Protein AF-0000000083615429 (afdb_homodimer)

Foldseek 3Di:
DPLPVQPDPDDQLVVCVVLPHHSVPDDPQWSHKDADPVQQKIKTAHPAWDWDADPVRKIKIFHRIWIFGGHRPDTPPIDGMDIDDDDDDDDDDDDDD/DPLPVQPDPDDQLVVCVVLPHHSVPDDPQWSGWDADPVQQKIKTAHPAWDWDADPVRKIKIFHRIWIFGGHRPDTPPIDGMDIDDDDDDDDDDDDDD

pLDDT: mean 89.35, std 13.57, range [31.62, 98.31]

InterPro domains:
  IPR007493 Protein of unknown function DUF538 [PF04398] (13-96)
  IPR007493 Protein of unknown function DUF538 [PTHR31676] (9-96)
  IPR036758 At5g01610-like superfamily [G3DSA:2.30.240.10] (1-97)
  IPR036758 At5g01610-like superfamily [SSF141562] (4-96)

Sequence (194 aa):
MDVTSCKPQKSLPDLLREYNLPPGLFPQNIICYEFDEIKGKLIVYLPSACEVSFKDSSVLRYATRVKGVLTRGKLSAIDGMKTKVLVWVKVTSVTVEMDVTSCKPQKSLPDLLREYNLPPGLFPQNIICYEFDEIKGKLIVYLPSACEVSFKDSSVLRYATRVKGVLTRGKLSAIDGMKTKVLVWVKVTSVTVE

Organism: NCBI:txid97028

Structure (mmCIF, N/CA/C/O backbone):
data_AF-0000000083615429-model_v1
#
loop_
_entity.id
_entity.type
_entity.pdbx_description
1 polymer 'DUF538 family protein'
#
loop_
_atom_site.group_PDB
_atom_site.id
_atom_site.type_symbol
_atom_site.label_atom_id
_atom_site.label_alt_id
_atom_site.label_comp_id
_atom_site.label_asym_id
_atom_site.label_entity_id
_atom_site.label_seq_id
_atom_site.pdbx_PDB_ins_code
_atom_site.Cartn_x
_atom_site.Cartn_y
_atom_site.Cartn_z
_atom_site.occupancy
_atom_site.B_iso_or_equiv
_atom_site.auth_seq_id
_atom_site.auth_comp_id
_atom_site.auth_asym_id
_atom_site.auth_atom_id
_atom_site.pdbx_PDB_model_num
ATOM 1 N N . MET A 1 1 ? -1.582 -39.031 6.359 1 31.62 1 MET A N 1
ATOM 2 C CA . MET A 1 1 ? -2.189 -38.594 5.105 1 31.62 1 MET A CA 1
ATOM 3 C C . MET A 1 1 ? -1.216 -38.75 3.943 1 31.62 1 MET A C 1
ATOM 5 O O . MET A 1 1 ? -0.074 -38.281 4.016 1 31.62 1 MET A O 1
ATOM 9 N N . ASP A 1 2 ? -1.291 -39.844 3.125 1 38.38 2 ASP A N 1
ATOM 10 C CA . ASP A 1 2 ? -0.296 -40.375 2.199 1 38.38 2 ASP A CA 1
ATOM 11 C C . ASP A 1 2 ? 0.123 -39.344 1.176 1 38.38 2 ASP A C 1
ATOM 13 O O . ASP A 1 2 ? -0.726 -38.688 0.542 1 38.38 2 ASP A O 1
ATOM 17 N N . VAL A 1 3 ? 1.104 -38.406 1.393 1 43.62 3 VAL A N 1
ATOM 18 C CA . VAL A 1 3 ? 1.828 -37.562 0.457 1 43.62 3 VAL A CA 1
ATOM 19 C C . VAL A 1 3 ? 1.928 -38.25 -0.902 1 43.62 3 VAL A C 1
ATOM 21 O O . VAL A 1 3 ? 2.512 -37.688 -1.841 1 43.62 3 VAL A O 1
ATOM 24 N N . THR A 1 4 ? 1.764 -39.469 -0.932 1 46.53 4 THR A N 1
ATOM 25 C CA . THR A 1 4 ? 1.956 -40.312 -2.098 1 46.53 4 THR A CA 1
ATOM 26 C C . THR A 1 4 ? 0.903 -40.031 -3.162 1 46.53 4 THR A C 1
ATOM 28 O O . THR A 1 4 ? 1.03 -40.469 -4.309 1 46.53 4 THR A O 1
ATOM 31 N N . SER A 1 5 ? -0.243 -39.688 -2.73 1 50.38 5 SER A N 1
ATOM 32 C CA . SER A 1 5 ? -1.309 -39.531 -3.715 1 50.38 5 SER A CA 1
ATOM 33 C C . SER A 1 5 ? -1.029 -38.375 -4.664 1 50.38 5 SER A C 1
ATOM 35 O O . SER A 1 5 ? -1.795 -38.125 -5.598 1 50.38 5 SER A O 1
ATOM 37 N N . CYS A 1 6 ? -0.072 -37.531 -4.375 1 55.5 6 CYS A N 1
ATOM 38 C CA . CYS A 1 6 ? 0.211 -36.344 -5.16 1 55.5 6 CYS A CA 1
ATOM 39 C C . CYS A 1 6 ? 1.172 -36.656 -6.301 1 55.5 6 CYS A C 1
ATOM 41 O O . CYS A 1 6 ? 2.057 -35.875 -6.609 1 55.5 6 CYS A O 1
ATOM 43 N N . LYS A 1 7 ? 1.427 -37.875 -6.738 1 57.94 7 LYS A N 1
ATOM 44 C CA . LYS A 1 7 ? 2.4 -38.156 -7.793 1 57.94 7 LYS A CA 1
ATOM 45 C C . LYS A 1 7 ? 2.027 -37.438 -9.086 1 57.94 7 LYS A C 1
ATOM 47 O O . LYS A 1 7 ? 1.273 -37.969 -9.898 1 57.94 7 LYS A O 1
ATOM 52 N N . PRO A 1 8 ? 2.309 -36.188 -9.094 1 63.06 8 PRO A N 1
ATOM 53 C CA . PRO A 1 8 ? 2.018 -35.625 -10.422 1 63.06 8 PRO A CA 1
ATOM 54 C C . PRO A 1 8 ? 2.963 -36.156 -11.5 1 63.06 8 PRO A C 1
ATOM 56 O O . PRO A 1 8 ? 4.082 -36.562 -11.195 1 63.06 8 PRO A O 1
ATOM 59 N N . GLN A 1 9 ? 2.492 -36.594 -12.656 1 67.12 9 GLN A N 1
ATOM 60 C CA . GLN A 1 9 ? 3.289 -37.062 -13.781 1 67.12 9 GLN A CA 1
ATOM 61 C C . GLN A 1 9 ? 4.277 -36 -14.242 1 67.12 9 GLN A C 1
ATOM 63 O O . GLN A 1 9 ? 5.367 -36.312 -14.727 1 67.12 9 GLN A O 1
ATOM 68 N N . LYS A 1 10 ? 3.988 -34.625 -14.117 1 86.25 10 LYS A N 1
ATOM 69 C CA . LYS A 1 10 ? 4.777 -33.5 -14.625 1 86.25 10 LYS A CA 1
ATOM 70 C C . LYS A 1 10 ? 5.102 -32.5 -13.516 1 86.25 10 LYS A C 1
ATOM 72 O O . LYS A 1 10 ? 4.316 -32.344 -12.578 1 86.25 10 LYS A O 1
ATOM 77 N N . SER A 1 11 ? 6.348 -32.062 -13.633 1 91.75 11 SER A N 1
ATOM 78 C CA . SER A 1 11 ? 6.691 -31.016 -12.664 1 91.75 11 SER A CA 1
ATOM 79 C C . SER A 1 11 ? 5.797 -29.797 -12.82 1 91.75 11 SER A C 1
ATOM 81 O O . SER A 1 11 ? 5.27 -29.547 -13.906 1 91.75 11 SER A O 1
ATOM 83 N N . LEU A 1 12 ? 5.574 -29.062 -11.805 1 93.19 12 LEU A N 1
ATOM 84 C CA . LEU A 1 12 ? 4.707 -27.891 -11.859 1 93.19 12 LEU A CA 1
ATOM 85 C C . LEU A 1 12 ? 5.23 -26.875 -12.859 1 93.19 12 LEU A C 1
ATOM 87 O O . LEU A 1 12 ? 4.469 -26.328 -13.664 1 93.19 12 LEU A O 1
ATOM 91 N N . PRO A 1 13 ? 6.52 -26.594 -12.891 1 92.94 13 PRO A N 1
ATOM 92 C CA . PRO A 1 13 ? 7.027 -25.672 -13.906 1 92.94 13 PRO A CA 1
ATOM 93 C C . PRO A 1 13 ? 6.715 -26.109 -15.328 1 92.94 13 PRO A C 1
ATOM 95 O O . PRO A 1 13 ? 6.383 -25.281 -16.188 1 92.94 13 PRO A O 1
ATOM 98 N N . ASP A 1 14 ? 6.824 -27.344 -15.609 1 93.06 14 ASP A N 1
ATOM 99 C CA . ASP A 1 14 ? 6.523 -27.875 -16.938 1 93.06 14 ASP A CA 1
ATOM 100 C C . ASP A 1 14 ? 5.051 -27.688 -17.281 1 93.06 14 ASP A C 1
ATOM 102 O O . ASP A 1 14 ? 4.711 -27.328 -18.406 1 93.06 14 ASP A O 1
ATOM 106 N N . LEU A 1 15 ? 4.25 -28.031 -16.297 1 93.62 15 LEU A N 1
ATOM 107 C CA . LEU A 1 15 ? 2.816 -27.844 -16.5 1 93.62 15 LEU A CA 1
ATOM 108 C C . LEU A 1 15 ? 2.496 -26.391 -16.812 1 93.62 15 LEU A C 1
ATOM 110 O O . LEU A 1 15 ? 1.753 -26.109 -17.75 1 93.62 15 LEU A O 1
ATOM 114 N N . LEU A 1 16 ? 2.992 -25.5 -16.062 1 94.19 16 LEU A N 1
ATOM 115 C CA . LEU A 1 16 ? 2.748 -24.078 -16.266 1 94.19 16 LEU A CA 1
ATOM 116 C C . LEU A 1 16 ? 3.207 -23.641 -17.656 1 94.19 16 LEU A C 1
ATOM 118 O O . LEU A 1 16 ? 2.506 -22.891 -18.344 1 94.19 16 LEU A O 1
ATOM 122 N N . ARG A 1 17 ? 4.348 -24.156 -18.109 1 94.12 17 ARG A N 1
ATOM 123 C CA . ARG A 1 17 ? 4.879 -23.828 -19.422 1 94.12 17 ARG A CA 1
ATOM 124 C C . ARG A 1 17 ? 3.934 -24.297 -20.531 1 94.12 17 ARG A C 1
ATOM 126 O O . ARG A 1 17 ? 3.75 -23.609 -21.531 1 94.12 17 ARG A O 1
ATOM 133 N N . GLU A 1 18 ? 3.486 -25.406 -20.312 1 93.62 18 GLU A N 1
ATOM 134 C CA . GLU A 1 18 ? 2.547 -25.953 -21.281 1 93.62 18 GLU A CA 1
ATOM 135 C C . GLU A 1 18 ? 1.326 -25.047 -21.438 1 93.62 18 GLU A C 1
ATOM 137 O O . GLU A 1 18 ? 0.723 -25 -22.516 1 93.62 18 GLU A O 1
ATOM 142 N N . TYR A 1 19 ? 1.028 -24.422 -20.469 1 94.31 19 TYR A N 1
ATOM 143 C CA . TYR A 1 19 ? -0.145 -23.562 -20.5 1 94.31 19 TYR A CA 1
ATOM 144 C C . TYR A 1 19 ? 0.257 -22.109 -20.688 1 94.31 19 TYR A C 1
ATOM 146 O O . TYR A 1 19 ? -0.542 -21.203 -20.438 1 94.31 19 TYR A O 1
ATOM 154 N N . ASN A 1 20 ? 1.469 -21.891 -20.969 1 95 20 ASN A N 1
ATOM 155 C CA . ASN A 1 20 ? 1.99 -20.578 -21.328 1 95 20 ASN A CA 1
ATOM 156 C C . ASN A 1 20 ? 2.031 -19.641 -20.125 1 95 20 ASN A C 1
ATOM 158 O O . ASN A 1 20 ? 1.745 -18.453 -20.25 1 95 20 ASN A O 1
ATOM 162 N N . LEU A 1 21 ? 2.287 -20.188 -19.016 1 94.19 21 LEU A N 1
ATOM 163 C CA . LEU A 1 21 ? 2.498 -19.406 -17.797 1 94.19 21 LEU A CA 1
ATOM 164 C C . LEU A 1 21 ? 3.953 -19.484 -17.344 1 94.19 21 LEU A C 1
ATOM 166 O O . LEU A 1 21 ? 4.645 -20.453 -17.625 1 94.19 21 LEU A O 1
ATOM 170 N N . PRO A 1 22 ? 4.359 -18.406 -16.734 1 90.31 22 PRO A N 1
ATOM 171 C CA . PRO A 1 22 ? 5.742 -18.422 -16.25 1 90.31 22 PRO A CA 1
ATOM 172 C C . PRO A 1 22 ? 5.98 -19.5 -15.18 1 90.31 22 PRO A C 1
ATOM 174 O O . PRO A 1 22 ? 5.172 -19.656 -14.266 1 90.31 22 PRO A O 1
ATOM 177 N N . PRO A 1 23 ? 7.055 -20.219 -15.344 1 87.31 23 PRO A N 1
ATOM 178 C CA . PRO A 1 23 ? 7.387 -21.25 -14.344 1 87.31 23 PRO A CA 1
ATOM 179 C C . PRO A 1 23 ? 7.59 -20.672 -12.945 1 87.31 23 PRO A C 1
ATOM 181 O O . PRO A 1 23 ? 7.504 -21.391 -11.953 1 87.31 23 PRO A O 1
ATOM 184 N N . GLY A 1 24 ? 7.738 -19.297 -12.805 1 87 24 GLY A N 1
ATOM 185 C CA . GLY A 1 24 ? 7.996 -18.641 -11.531 1 87 24 GLY A CA 1
ATOM 186 C C . GLY A 1 24 ? 6.734 -18.219 -10.812 1 87 24 GLY A C 1
ATOM 187 O O . GLY A 1 24 ? 6.797 -17.578 -9.758 1 87 24 GLY A O 1
ATOM 188 N N . LEU A 1 25 ? 5.648 -18.578 -11.352 1 90.5 25 LEU A N 1
ATOM 189 C CA . LEU A 1 25 ? 4.383 -18.203 -10.719 1 90.5 25 LEU A CA 1
ATOM 190 C C . LEU A 1 25 ? 4.277 -18.812 -9.328 1 90.5 25 LEU A C 1
ATOM 192 O O . LEU A 1 25 ? 3.73 -18.188 -8.414 1 90.5 25 LEU A O 1
ATOM 196 N N . PHE A 1 26 ? 4.805 -20.031 -9.148 1 93.38 26 PHE A N 1
ATOM 197 C CA . PHE A 1 26 ? 4.836 -20.672 -7.836 1 93.38 26 PHE A CA 1
ATOM 198 C C . PHE A 1 26 ? 6.273 -20.891 -7.375 1 93.38 26 PHE A C 1
ATOM 200 O O . PHE A 1 26 ? 7.176 -21.047 -8.195 1 93.38 26 PHE A O 1
ATOM 207 N N . PRO A 1 27 ? 6.363 -20.859 -6.137 1 91.31 27 PRO A N 1
ATOM 208 C CA . PRO A 1 27 ? 7.691 -21.203 -5.625 1 91.31 27 PRO A CA 1
ATOM 209 C C . PRO A 1 27 ? 8.125 -22.625 -6.004 1 91.31 27 PRO A C 1
ATOM 211 O O . PRO A 1 27 ? 7.277 -23.469 -6.309 1 91.31 27 PRO A O 1
ATOM 214 N N . GLN A 1 28 ? 9.453 -22.812 -6.008 1 83.62 28 GLN A N 1
ATOM 215 C CA . GLN A 1 28 ? 9.992 -24.109 -6.414 1 83.62 28 GLN A CA 1
ATOM 216 C C . GLN A 1 28 ? 9.906 -25.109 -5.277 1 83.62 28 GLN A C 1
ATOM 218 O O . GLN A 1 28 ? 9.977 -26.328 -5.512 1 83.62 28 GLN A O 1
ATOM 223 N N . ASN A 1 29 ? 9.695 -24.656 -4.059 1 87.06 29 ASN A N 1
ATOM 224 C CA . ASN A 1 29 ? 9.664 -25.531 -2.895 1 87.06 29 ASN A CA 1
ATOM 225 C C . ASN A 1 29 ? 8.242 -25.953 -2.547 1 87.06 29 ASN A C 1
ATOM 227 O O . ASN A 1 29 ? 7.801 -25.781 -1.408 1 87.06 29 ASN A O 1
ATOM 231 N N . ILE A 1 30 ? 7.578 -26.5 -3.463 1 90.31 30 ILE A N 1
ATOM 232 C CA . ILE A 1 30 ? 6.227 -26.969 -3.191 1 90.31 30 ILE A CA 1
ATOM 233 C C . ILE A 1 30 ? 6.273 -28.438 -2.758 1 90.31 30 ILE A C 1
ATOM 235 O O . ILE A 1 30 ? 7.27 -29.125 -2.986 1 90.31 30 ILE A O 1
ATOM 239 N N . ILE A 1 31 ? 5.266 -28.859 -2.047 1 90.19 31 ILE A N 1
ATOM 240 C CA . ILE A 1 31 ? 5.164 -30.266 -1.677 1 90.19 31 ILE A CA 1
ATOM 241 C C . ILE A 1 31 ? 4.68 -31.078 -2.875 1 90.19 31 ILE A C 1
ATOM 243 O O . ILE A 1 31 ? 5.355 -32 -3.311 1 90.19 31 ILE A O 1
ATOM 247 N N . CYS A 1 32 ? 3.545 -30.734 -3.393 1 91.81 32 CYS A N 1
ATOM 248 C CA . CYS A 1 32 ? 2.957 -31.359 -4.566 1 91.81 32 CYS A CA 1
ATOM 249 C C . CYS A 1 32 ? 1.821 -30.531 -5.133 1 91.81 32 CYS A C 1
ATOM 251 O O . CYS A 1 32 ? 1.546 -29.438 -4.637 1 91.81 32 CYS A O 1
ATOM 253 N N . TYR A 1 33 ? 1.282 -30.969 -6.215 1 95.06 33 TYR A N 1
ATOM 254 C CA . TYR A 1 33 ? 0.11 -30.312 -6.797 1 95.06 33 TYR A CA 1
ATOM 255 C C . TYR A 1 33 ? -0.853 -31.359 -7.367 1 95.06 33 TYR A C 1
ATOM 257 O O . TYR A 1 33 ? -0.46 -32.5 -7.645 1 95.06 33 TYR A O 1
ATOM 265 N N . GLU A 1 34 ? -2.109 -30.875 -7.48 1 93.31 34 GLU A N 1
ATOM 266 C CA . GLU A 1 34 ? -3.166 -31.625 -8.148 1 93.31 34 GLU A CA 1
ATOM 267 C C . GLU A 1 34 ? -3.723 -30.859 -9.344 1 93.31 34 GLU A C 1
ATOM 269 O O . GLU A 1 34 ? -3.896 -29.641 -9.273 1 93.31 34 GLU A O 1
ATOM 274 N N . PHE A 1 35 ? -3.881 -31.672 -10.469 1 94.62 35 PHE A N 1
ATOM 275 C CA . PHE A 1 35 ? -4.406 -31.016 -11.656 1 94.62 35 PHE A CA 1
ATOM 276 C C . PHE A 1 35 ? -5.445 -31.891 -12.352 1 94.62 35 PHE A C 1
ATOM 278 O O . PHE A 1 35 ? -5.148 -33.031 -12.742 1 94.62 35 PHE A O 1
ATOM 285 N N . ASP A 1 36 ? -6.598 -31.281 -12.359 1 93.75 36 ASP A N 1
ATOM 286 C CA . ASP A 1 36 ? -7.664 -31.906 -13.141 1 93.75 36 ASP A CA 1
ATOM 287 C C . ASP A 1 36 ? -7.723 -31.312 -14.547 1 93.75 36 ASP A C 1
ATOM 289 O O . ASP A 1 36 ? -8.18 -30.188 -14.734 1 93.75 36 ASP A O 1
ATOM 293 N N . GLU A 1 37 ? -7.359 -32.094 -15.469 1 87.81 37 GLU A N 1
ATOM 294 C CA . GLU A 1 37 ? -7.266 -31.578 -16.844 1 87.81 37 GLU A CA 1
ATOM 295 C C . GLU A 1 37 ? -8.648 -31.312 -17.422 1 87.81 37 GLU A C 1
ATOM 297 O O . GLU A 1 37 ? -8.805 -30.469 -18.312 1 87.81 37 GLU A O 1
ATOM 302 N N . ILE A 1 38 ? -9.578 -32.094 -17 1 89.44 38 ILE A N 1
ATOM 303 C CA . ILE A 1 38 ? -10.93 -31.938 -17.531 1 89.44 38 ILE A CA 1
ATOM 304 C C . ILE A 1 38 ? -11.531 -30.609 -17.078 1 89.44 38 ILE A C 1
ATOM 306 O O . ILE A 1 38 ? -12.023 -29.844 -17.891 1 89.44 38 ILE A O 1
ATOM 310 N N . LYS A 1 39 ? -11.359 -30.266 -15.805 1 92.5 39 LYS A N 1
ATOM 311 C CA . LYS A 1 39 ? -11.969 -29.062 -15.234 1 92.5 39 LYS A CA 1
ATOM 312 C C . LYS A 1 39 ? -10.977 -27.906 -15.227 1 92.5 39 LYS A C 1
ATOM 314 O O . LYS A 1 39 ? -11.375 -26.75 -15.062 1 92.5 39 LYS A O 1
ATOM 319 N N . GLY A 1 40 ? -9.75 -28.203 -15.406 1 94.88 40 GLY A N 1
ATOM 320 C CA . GLY A 1 40 ? -8.703 -27.203 -15.32 1 94.88 40 GLY A CA 1
ATOM 321 C C . GLY A 1 40 ? -8.336 -26.859 -13.891 1 94.88 40 GLY A C 1
ATOM 322 O O . GLY A 1 40 ? -7.594 -25.891 -13.648 1 94.88 40 GLY A O 1
ATOM 323 N N . LYS A 1 41 ? -8.867 -27.609 -12.93 1 96.88 41 LYS A N 1
ATOM 324 C CA . LYS A 1 41 ? -8.664 -27.328 -11.508 1 96.88 41 LYS A CA 1
ATOM 325 C C . LYS A 1 41 ? -7.238 -27.672 -11.078 1 96.88 41 LYS A C 1
ATOM 327 O O . LYS A 1 41 ? -6.789 -28.812 -11.242 1 96.88 41 LYS A O 1
ATOM 332 N N . LEU A 1 42 ? -6.559 -26.688 -10.594 1 96.38 42 LEU A N 1
ATOM 333 C CA . LEU A 1 42 ? -5.199 -26.844 -10.094 1 96.38 42 LEU A CA 1
ATOM 334 C C . LEU A 1 42 ? -5.129 -26.547 -8.602 1 96.38 42 LEU A C 1
ATOM 336 O O . LEU A 1 42 ? -5.672 -25.547 -8.141 1 96.38 42 LEU A O 1
ATOM 340 N N . ILE A 1 43 ? -4.555 -27.406 -7.859 1 96.88 43 ILE A N 1
ATOM 341 C CA . ILE A 1 43 ? -4.293 -27.188 -6.441 1 96.88 43 ILE A CA 1
ATOM 342 C C . ILE A 1 43 ? -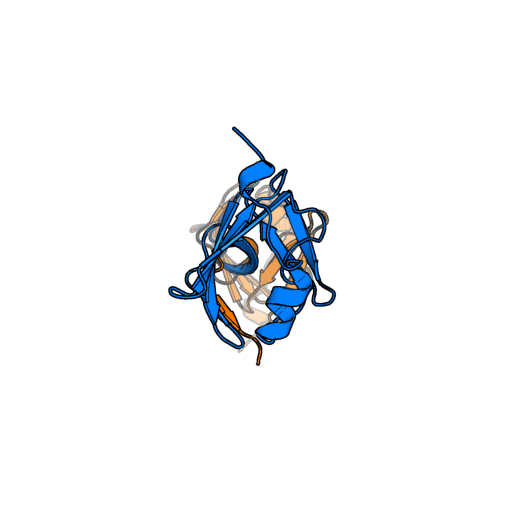2.807 -27.375 -6.156 1 96.88 43 ILE A C 1
ATOM 344 O O . ILE A 1 43 ? -2.229 -28.422 -6.5 1 96.88 43 ILE A O 1
ATOM 348 N N . VAL A 1 44 ? -2.156 -26.375 -5.582 1 96.19 44 VAL A N 1
ATOM 349 C CA . VAL A 1 44 ? -0.736 -26.453 -5.25 1 96.19 44 VAL A CA 1
ATOM 350 C C . VAL A 1 44 ? -0.558 -26.438 -3.734 1 96.19 44 VAL A C 1
ATOM 352 O O . VAL A 1 44 ? -1.159 -25.609 -3.039 1 96.19 44 VAL A O 1
ATOM 355 N N . TYR A 1 45 ? 0.196 -27.406 -3.217 1 95.75 45 TYR A N 1
ATOM 356 C CA . TYR A 1 45 ? 0.449 -27.516 -1.785 1 95.75 45 TYR A CA 1
ATOM 357 C C . TYR A 1 45 ? 1.854 -27.031 -1.441 1 95.75 45 TYR A C 1
ATOM 359 O O . TYR A 1 45 ? 2.838 -27.5 -2.008 1 95.75 45 TYR A O 1
ATOM 367 N N . LEU A 1 46 ? 1.934 -26.062 -0.501 1 95.25 46 LEU A N 1
ATOM 368 C CA . LEU A 1 46 ? 3.195 -25.516 -0.01 1 95.25 46 LEU A CA 1
ATOM 369 C C . LEU A 1 46 ? 3.416 -25.891 1.451 1 95.25 46 LEU A C 1
ATOM 371 O O . LEU A 1 46 ? 2.457 -26.047 2.209 1 95.25 46 LEU A O 1
ATOM 375 N N . PRO A 1 47 ? 4.625 -26.125 1.723 1 94.62 47 PRO A N 1
ATOM 376 C CA . PRO A 1 47 ? 4.898 -26.547 3.1 1 94.62 47 PRO A CA 1
ATOM 377 C C . PRO A 1 47 ? 4.516 -25.484 4.125 1 94.62 47 PRO A C 1
ATOM 379 O O . PRO A 1 47 ? 4.105 -25.812 5.242 1 94.62 47 PRO A O 1
ATOM 382 N N . SER A 1 48 ? 4.684 -24.172 3.82 1 95 48 SER A N 1
ATOM 383 C CA . SER A 1 48 ? 4.305 -23.031 4.652 1 95 48 SER A CA 1
ATOM 384 C C . SER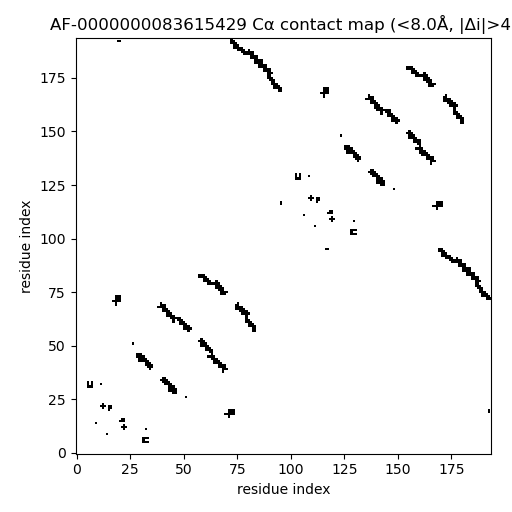 A 1 48 ? 3.938 -21.828 3.797 1 95 48 SER A C 1
ATOM 386 O O . SER A 1 48 ? 4.27 -21.781 2.611 1 95 48 SER A O 1
ATOM 388 N N . ALA A 1 49 ? 3.125 -21.031 4.441 1 95.06 49 ALA A N 1
ATOM 389 C CA . ALA A 1 49 ? 2.895 -19.766 3.74 1 95.06 49 ALA A CA 1
ATOM 390 C C . ALA A 1 49 ? 4.211 -19.047 3.447 1 95.06 49 ALA A C 1
ATOM 392 O O . ALA A 1 49 ? 5.121 -19.047 4.281 1 95.06 49 ALA A O 1
ATOM 393 N N . CYS A 1 50 ? 4.273 -18.5 2.158 1 93.62 50 CYS A N 1
ATOM 394 C CA . CYS A 1 50 ? 5.523 -17.828 1.816 1 93.62 50 CYS A CA 1
ATOM 395 C C . CYS A 1 50 ? 5.273 -16.625 0.915 1 93.62 50 CYS A C 1
ATOM 397 O O . CYS A 1 50 ? 4.203 -16.516 0.314 1 93.62 50 CYS A O 1
ATOM 399 N N . GLU A 1 51 ? 6.281 -15.828 0.92 1 93.62 51 GLU A N 1
ATOM 400 C CA . GLU A 1 51 ? 6.25 -14.617 0.102 1 93.62 51 GLU A CA 1
ATOM 401 C C . GLU A 1 51 ? 7.324 -14.656 -0.979 1 93.62 51 GLU A C 1
ATOM 403 O O . GLU A 1 51 ? 8.445 -15.102 -0.729 1 93.62 51 GLU A O 1
ATOM 408 N N . VAL A 1 52 ? 6.914 -14.242 -2.205 1 91.69 52 VAL A N 1
ATOM 409 C CA . VAL A 1 52 ? 7.871 -14.156 -3.303 1 91.69 52 VAL A CA 1
ATOM 410 C C . VAL A 1 52 ? 7.898 -12.727 -3.848 1 91.69 52 VAL A C 1
ATOM 412 O O . VAL A 1 52 ? 6.848 -12.133 -4.094 1 91.69 52 VAL A O 1
ATOM 415 N N . SER A 1 53 ? 9.117 -12.219 -4.02 1 91.94 53 SER A N 1
ATOM 416 C CA . SER A 1 53 ? 9.32 -10.898 -4.605 1 91.94 53 SER A CA 1
ATOM 417 C C . SER A 1 53 ? 9.828 -10.992 -6.039 1 91.94 53 SER A C 1
ATOM 419 O O . SER A 1 53 ? 10.672 -11.836 -6.352 1 91.94 53 SER A O 1
ATOM 421 N N . PHE A 1 54 ? 9.375 -10.164 -6.816 1 87.31 54 PHE A N 1
ATOM 422 C CA . PHE A 1 54 ? 9.734 -10.156 -8.234 1 87.31 54 PHE A CA 1
ATOM 423 C C . PHE A 1 54 ? 10.602 -8.945 -8.562 1 87.31 54 PHE A C 1
ATOM 425 O O . PHE A 1 54 ? 10.688 -8 -7.777 1 87.31 54 PHE A O 1
ATOM 432 N N . LYS A 1 55 ? 11.188 -8.969 -9.672 1 86.69 55 LYS A N 1
ATOM 433 C CA . LYS A 1 55 ? 12.109 -7.914 -10.086 1 86.69 55 LYS A CA 1
ATOM 434 C C . LYS A 1 55 ? 11.375 -6.582 -10.25 1 86.69 55 LYS A C 1
ATOM 436 O O . LYS A 1 55 ? 11.977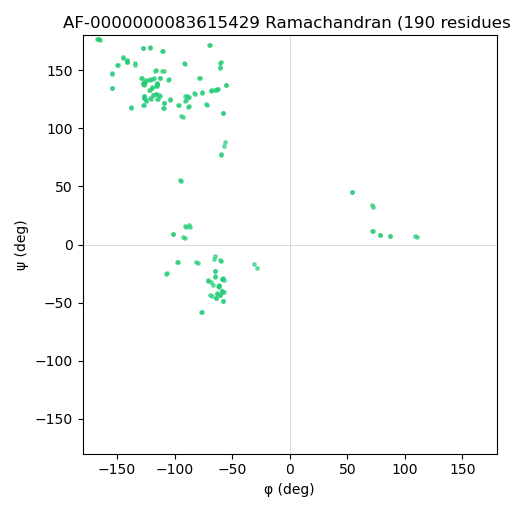 -5.516 -10.094 1 86.69 55 LYS A O 1
ATOM 441 N N . ASP A 1 56 ? 10.047 -6.684 -10.461 1 84.06 56 ASP A N 1
ATOM 442 C CA . ASP A 1 56 ? 9.25 -5.48 -10.672 1 84.06 56 ASP A CA 1
ATOM 443 C C . ASP A 1 56 ? 8.703 -4.941 -9.352 1 84.06 56 ASP A C 1
ATOM 445 O O . ASP A 1 56 ? 7.797 -4.105 -9.344 1 84.06 56 ASP A O 1
ATOM 449 N N . SER A 1 57 ? 9.211 -5.348 -8.203 1 82.81 57 SER A N 1
ATOM 450 C CA . SER A 1 57 ? 8.844 -4.934 -6.852 1 82.81 57 SER A CA 1
ATOM 451 C C . SER A 1 57 ? 7.48 -5.48 -6.453 1 82.81 57 SER A C 1
ATOM 453 O O . SER A 1 57 ? 6.887 -5.027 -5.473 1 82.81 57 SER A O 1
ATOM 455 N N . SER A 1 58 ? 7.035 -6.395 -7.297 1 86.81 58 SER A N 1
ATOM 456 C CA . SER A 1 58 ? 5.801 -7.082 -6.922 1 86.81 58 SER A CA 1
ATOM 457 C C . SER A 1 58 ? 6.066 -8.156 -5.875 1 86.81 58 SER A C 1
ATOM 459 O O . SER A 1 58 ? 7.141 -8.766 -5.859 1 86.81 58 SER A O 1
ATOM 461 N N . VAL A 1 59 ? 5.074 -8.234 -4.98 1 92.19 59 VAL A N 1
ATOM 462 C CA . VAL A 1 59 ? 5.195 -9.258 -3.947 1 92.19 59 VAL A CA 1
ATOM 463 C C . VAL A 1 59 ? 3.939 -10.117 -3.926 1 92.19 59 VAL A C 1
ATOM 465 O O . VAL A 1 59 ? 2.82 -9.602 -3.939 1 92.19 59 VAL A O 1
ATOM 468 N N . LEU A 1 60 ? 4.223 -11.438 -4.012 1 93.88 60 LEU A N 1
ATOM 469 C CA . LEU A 1 60 ? 3.117 -12.383 -3.906 1 93.88 60 LEU A CA 1
ATOM 470 C C . LEU A 1 60 ? 3.252 -13.242 -2.656 1 93.88 60 LEU A C 1
ATOM 472 O O . LEU A 1 60 ? 4.355 -13.664 -2.307 1 93.88 60 LEU A O 1
ATOM 476 N N . ARG A 1 61 ? 2.119 -13.445 -1.998 1 95.81 61 ARG A N 1
ATOM 477 C CA . ARG A 1 61 ? 2.059 -14.344 -0.854 1 95.81 61 ARG A CA 1
ATOM 478 C C . ARG A 1 61 ? 1.17 -15.547 -1.15 1 95.81 61 ARG A C 1
ATOM 480 O O . ARG A 1 61 ? 0.074 -15.398 -1.693 1 95.81 61 ARG A O 1
ATOM 487 N N . TYR A 1 62 ? 1.69 -16.656 -0.692 1 96.94 62 TYR A N 1
ATOM 488 C CA . TYR A 1 62 ? 1.016 -17.922 -0.96 1 96.94 62 TYR A CA 1
ATOM 489 C C . TYR A 1 62 ? 0.596 -18.594 0.338 1 96.94 62 TYR A C 1
ATOM 491 O O . TYR A 1 62 ? 1.392 -18.703 1.274 1 96.94 62 TYR A O 1
ATOM 499 N N . ALA A 1 63 ? -0.648 -18.938 0.364 1 97.44 63 ALA A N 1
ATOM 500 C CA . ALA A 1 63 ? -1.075 -19.844 1.433 1 97.44 63 ALA A CA 1
ATOM 501 C C . ALA A 1 63 ? -0.495 -21.234 1.238 1 97.44 63 ALA A C 1
ATOM 503 O O . ALA A 1 63 ? 0.195 -21.5 0.25 1 97.44 63 ALA A O 1
ATOM 504 N N . THR A 1 64 ? -0.691 -22.062 2.234 1 97.06 64 THR A N 1
ATOM 505 C CA . THR A 1 64 ? -0.191 -23.438 2.15 1 97.06 64 THR A CA 1
ATOM 506 C C . THR A 1 64 ? -0.903 -24.203 1.042 1 97.06 64 THR A C 1
ATOM 508 O O . THR A 1 64 ? -0.382 -25.203 0.538 1 97.06 64 THR A O 1
ATOM 511 N N . ARG A 1 65 ? -2.092 -23.766 0.797 1 95.94 65 ARG A N 1
ATOM 512 C CA . ARG A 1 65 ? -2.865 -24.375 -0.283 1 95.94 65 ARG A CA 1
ATOM 513 C C . ARG A 1 65 ? -3.389 -23.312 -1.244 1 95.94 65 ARG A C 1
ATOM 515 O O . ARG A 1 65 ? -4.129 -22.406 -0.84 1 95.94 65 ARG A O 1
ATOM 522 N N . VAL A 1 66 ? -2.99 -23.406 -2.52 1 97.62 66 VAL A N 1
ATOM 523 C CA . VAL A 1 66 ? -3.432 -22.484 -3.557 1 97.62 66 VAL A CA 1
ATOM 524 C C . VAL A 1 66 ? -4.273 -23.234 -4.59 1 97.62 66 VAL A C 1
ATOM 526 O O . VAL A 1 66 ? -3.834 -24.25 -5.145 1 97.62 66 VAL A O 1
ATOM 529 N N . LYS A 1 67 ? -5.516 -22.719 -4.82 1 97.88 67 LYS A N 1
ATOM 530 C CA . LYS A 1 67 ? -6.441 -23.328 -5.777 1 97.88 67 LYS A CA 1
ATOM 531 C C . LYS A 1 67 ? -6.77 -22.359 -6.91 1 97.88 67 LYS A C 1
ATOM 533 O O . LYS A 1 67 ? -6.879 -21.156 -6.688 1 97.88 67 LYS A O 1
ATOM 538 N N . GLY A 1 68 ? -6.902 -22.922 -8.117 1 98 68 GLY A N 1
ATOM 539 C CA . GLY A 1 68 ? -7.312 -22.109 -9.258 1 98 68 GLY A CA 1
ATOM 540 C C . GLY A 1 68 ? -7.703 -22.953 -10.461 1 98 68 GLY A C 1
ATOM 541 O O . GLY A 1 68 ? -7.703 -24.172 -10.398 1 98 68 GLY A O 1
ATOM 542 N N . VAL A 1 69 ? -8.141 -22.266 -11.477 1 98.06 69 VAL A N 1
ATOM 543 C CA . VAL A 1 69 ? -8.461 -22.891 -12.758 1 98.06 69 VAL A CA 1
ATOM 544 C C . VAL A 1 69 ? -7.422 -22.5 -13.805 1 98.06 69 VAL A C 1
ATOM 546 O O . VAL A 1 69 ? -7.27 -21.312 -14.117 1 98.06 69 VAL A O 1
ATOM 549 N N . LEU A 1 70 ? -6.824 -23.516 -14.32 1 96.5 70 LEU A N 1
ATOM 550 C CA . LEU A 1 70 ? -5.738 -23.312 -15.273 1 96.5 70 LEU A CA 1
ATOM 551 C C . LEU A 1 70 ? -6.246 -23.406 -16.703 1 96.5 70 LEU A C 1
ATOM 553 O O . LEU A 1 70 ? -6.879 -24.406 -17.078 1 96.5 70 LEU A O 1
ATOM 557 N N . THR A 1 71 ? -6.078 -22.344 -17.422 1 95.88 71 THR A N 1
ATOM 558 C CA . THR A 1 71 ? -6.312 -22.328 -18.859 1 95.88 71 THR A CA 1
ATOM 559 C C . THR A 1 71 ? -5.098 -21.766 -19.594 1 95.88 71 THR A C 1
ATOM 561 O O . THR A 1 71 ? -4.141 -21.312 -18.969 1 95.88 71 THR A O 1
ATOM 564 N N . ARG A 1 72 ? -5.105 -21.906 -20.844 1 94.25 72 ARG A N 1
ATOM 565 C CA . ARG A 1 72 ? -3.955 -21.422 -21.594 1 94.25 72 ARG A CA 1
ATOM 566 C C . ARG A 1 72 ? -3.734 -19.922 -21.359 1 94.25 72 ARG A C 1
ATOM 568 O O . ARG A 1 72 ? -4.621 -19.109 -21.609 1 94.25 72 ARG A O 1
ATOM 575 N N . GLY A 1 73 ? -2.707 -19.547 -20.75 1 95.12 73 GLY A N 1
ATOM 576 C CA . GLY A 1 73 ? -2.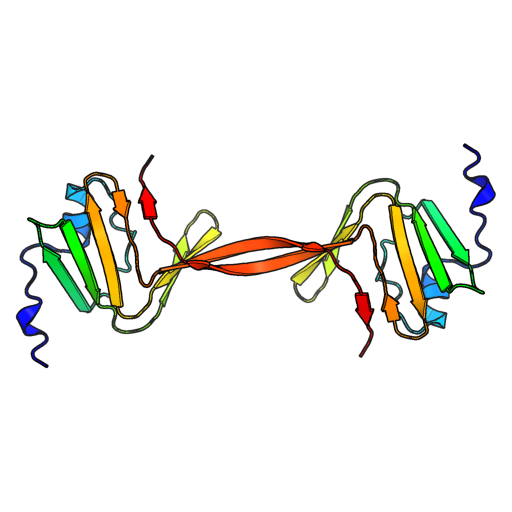307 -18.156 -20.531 1 95.12 73 GLY A CA 1
ATOM 577 C C . GLY A 1 73 ? -2.928 -17.547 -19.281 1 95.12 73 GLY A C 1
ATOM 578 O O . GLY A 1 73 ? -2.852 -16.344 -19.078 1 95.12 73 GLY A O 1
ATOM 579 N N . LYS A 1 74 ? -3.58 -18.469 -18.562 1 96.62 74 LYS A N 1
ATOM 580 C CA . LYS A 1 74 ? -4.34 -17.812 -17.5 1 96.62 74 LYS A CA 1
ATOM 5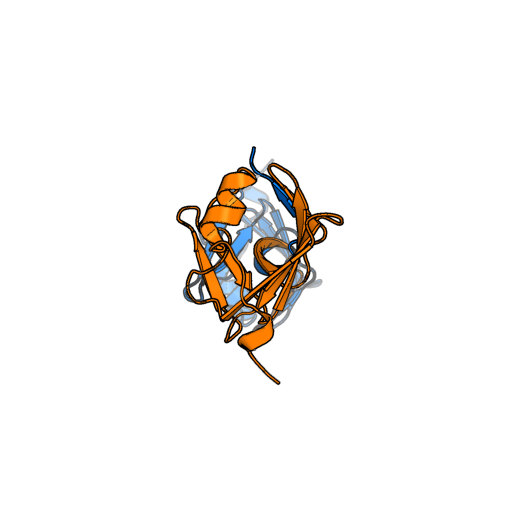81 C C . LYS A 1 74 ? -4.57 -18.766 -16.328 1 96.62 74 LYS A C 1
ATOM 583 O O . LYS A 1 74 ? -4.832 -19.953 -16.531 1 96.62 74 LYS A O 1
ATOM 588 N N . LEU A 1 75 ? -4.359 -18.266 -15.109 1 96.56 75 LEU A N 1
ATOM 589 C CA . LEU A 1 75 ? -4.844 -18.875 -13.883 1 96.56 75 LEU A CA 1
ATOM 590 C C . LEU A 1 75 ? -5.957 -18.047 -13.258 1 96.56 75 LEU A C 1
ATOM 592 O O . LEU A 1 75 ? -5.734 -16.891 -12.867 1 96.56 75 LEU A O 1
ATOM 596 N N . SER A 1 76 ? -7.141 -18.641 -13.164 1 97.56 76 SER A N 1
ATOM 597 C CA . SER A 1 76 ? -8.297 -17.875 -12.695 1 97.56 76 SER A CA 1
ATOM 598 C C . SER A 1 76 ? -8.914 -18.5 -11.453 1 97.56 76 SER A C 1
ATOM 600 O O . SER A 1 76 ? -8.469 -19.578 -11.016 1 97.56 76 SER A O 1
ATOM 602 N N . ALA A 1 77 ? -9.82 -17.734 -10.867 1 97.88 77 ALA A N 1
ATOM 603 C CA . ALA A 1 77 ? -10.516 -18.203 -9.68 1 97.88 77 ALA A CA 1
ATOM 604 C C . ALA A 1 77 ? -9.531 -18.641 -8.594 1 97.88 77 ALA A C 1
ATOM 606 O O . ALA A 1 77 ? -9.672 -19.703 -8.008 1 97.88 77 ALA A O 1
ATOM 607 N N . ILE A 1 78 ? -8.562 -17.844 -8.398 1 98.31 78 ILE A N 1
ATOM 608 C CA . ILE A 1 78 ? -7.465 -18.188 -7.504 1 98.31 78 ILE A CA 1
ATOM 609 C C . ILE A 1 78 ? -7.914 -18.031 -6.051 1 98.31 78 ILE A C 1
ATOM 611 O O . ILE A 1 78 ? -8.578 -17.047 -5.707 1 98.31 78 ILE A O 1
ATOM 615 N N . ASP A 1 79 ? -7.656 -19.031 -5.281 1 98.06 79 ASP A N 1
ATOM 616 C CA . ASP A 1 79 ? -7.773 -18.969 -3.826 1 98.06 79 ASP A CA 1
ATOM 617 C C . ASP A 1 79 ? -6.441 -19.297 -3.154 1 98.06 79 ASP A C 1
ATOM 619 O O . ASP A 1 79 ? -5.789 -20.281 -3.506 1 98.06 79 ASP A O 1
ATOM 623 N N . GLY A 1 80 ? -5.996 -18.328 -2.25 1 97.88 80 GLY A N 1
ATOM 624 C CA . GLY A 1 80 ? -4.781 -18.609 -1.508 1 97.88 80 GLY A CA 1
ATOM 625 C C . GLY A 1 80 ? -3.6 -17.766 -1.937 1 97.88 80 GLY A C 1
ATOM 626 O O . GLY A 1 80 ? -2.453 -18.078 -1.609 1 97.88 80 GLY A O 1
ATOM 627 N N . MET A 1 81 ? -3.828 -16.859 -2.74 1 96.94 81 MET A N 1
ATOM 628 C CA . MET A 1 81 ? -2.781 -15.922 -3.146 1 96.94 81 MET A CA 1
ATOM 629 C C . MET A 1 81 ? -3.176 -14.484 -2.811 1 96.94 81 MET A C 1
ATOM 631 O O . MET A 1 81 ? -4.344 -14.117 -2.936 1 96.94 81 MET A O 1
ATOM 635 N N . LYS A 1 82 ? -2.193 -13.773 -2.404 1 97 82 LYS A N 1
ATOM 636 C CA . LYS A 1 82 ? -2.398 -12.352 -2.156 1 97 82 LYS A CA 1
ATOM 637 C C . LYS A 1 82 ? -1.192 -11.531 -2.611 1 97 82 LYS A C 1
ATOM 639 O O . LYS A 1 82 ? -0.099 -12.078 -2.787 1 97 82 LYS A O 1
ATOM 644 N N . THR A 1 83 ? -1.384 -10.25 -2.881 1 96 83 THR A N 1
ATOM 645 C CA . THR A 1 83 ? -0.299 -9.367 -3.287 1 96 83 THR A CA 1
ATOM 646 C C . THR A 1 83 ? -0.358 -8.047 -2.52 1 96 83 THR A C 1
ATOM 648 O O . THR A 1 83 ? -1.413 -7.668 -2.008 1 96 83 THR A O 1
ATOM 651 N N . LYS A 1 84 ? 0.758 -7.465 -2.467 1 94 84 LYS A N 1
ATOM 652 C CA . LYS A 1 84 ? 0.857 -6.172 -1.798 1 94 84 LYS A CA 1
ATOM 653 C C . LYS A 1 84 ? 0.63 -5.027 -2.779 1 94 84 LYS A C 1
ATOM 655 O O . LYS A 1 84 ? 1.232 -4.996 -3.855 1 94 84 LYS A O 1
ATOM 660 N N . VAL A 1 85 ? -0.334 -4.113 -2.359 1 92.94 85 VAL A N 1
ATOM 661 C CA . VAL A 1 85 ? -0.56 -2.936 -3.191 1 92.94 85 VAL A CA 1
ATOM 662 C C . VAL A 1 85 ? -0.437 -1.672 -2.344 1 92.94 85 VAL A C 1
ATOM 664 O O . VAL A 1 85 ? -0.792 -1.672 -1.163 1 92.94 85 VAL A O 1
ATOM 667 N N . LEU A 1 86 ? 0.201 -0.72 -2.941 1 91.75 86 LEU A N 1
ATOM 668 C CA . LEU A 1 86 ? 0.291 0.592 -2.309 1 91.75 86 LEU A CA 1
ATOM 669 C C . LEU A 1 86 ? -0.911 1.456 -2.678 1 91.75 86 LEU A C 1
ATOM 671 O O . LEU A 1 86 ? -1.261 1.569 -3.855 1 91.75 86 LEU A O 1
ATOM 675 N N . VAL A 1 87 ? -1.592 2.006 -1.625 1 94.81 87 VAL A N 1
ATOM 676 C CA . VAL A 1 87 ? -2.725 2.885 -1.894 1 94.81 87 VAL A CA 1
ATOM 677 C C . VAL A 1 87 ? -2.57 4.184 -1.105 1 94.81 87 VAL A C 1
ATOM 679 O O . VAL A 1 87 ? -2.043 4.184 0.009 1 94.81 87 VAL A O 1
ATOM 682 N N . TRP A 1 88 ? -2.986 5.203 -1.754 1 95.25 88 TRP A N 1
ATOM 683 C CA . TRP A 1 88 ? -3.07 6.48 -1.05 1 95.25 88 TRP A CA 1
ATOM 684 C C . TRP A 1 88 ? -4.371 6.582 -0.262 1 95.25 88 TRP A C 1
ATOM 686 O O . TRP A 1 88 ? -5.453 6.328 -0.799 1 95.25 88 TRP A O 1
ATOM 696 N N . VAL A 1 89 ? -4.324 6.941 0.99 1 96.81 89 VAL A N 1
ATOM 697 C CA . VAL A 1 89 ? -5.5 7.113 1.835 1 96.81 89 VAL A CA 1
ATOM 698 C C . VAL A 1 89 ? -5.504 8.516 2.445 1 96.81 89 VAL A C 1
ATOM 700 O O . VAL A 1 89 ? -4.453 9.031 2.824 1 96.81 89 VAL A O 1
ATOM 703 N N . LYS A 1 90 ? -6.688 9.094 2.535 1 97.56 90 LYS A N 1
ATOM 704 C CA . LYS A 1 90 ? -6.84 10.43 3.117 1 97.56 90 LYS A CA 1
ATOM 705 C C . LYS A 1 90 ? -6.484 10.422 4.602 1 97.56 90 LYS A C 1
ATOM 707 O O . LYS A 1 90 ? -6.895 9.523 5.34 1 97.56 90 LYS A O 1
ATOM 712 N N . VAL A 1 91 ? -5.684 11.414 4.969 1 96.5 91 VAL A N 1
ATOM 713 C CA . VAL A 1 91 ? -5.406 11.617 6.387 1 96.5 91 VAL A CA 1
ATOM 714 C C . VAL A 1 91 ? -6.438 12.57 6.984 1 96.5 91 VAL A C 1
ATOM 716 O O . VAL A 1 91 ? -6.613 13.695 6.504 1 96.5 91 VAL A O 1
ATOM 719 N N . THR A 1 92 ? -7.121 12.094 8.047 1 97.81 92 THR A N 1
ATOM 720 C CA . THR A 1 92 ? -8.18 12.93 8.602 1 97.81 92 THR A CA 1
ATOM 721 C C . THR A 1 92 ? -7.746 13.523 9.938 1 97.81 92 THR A C 1
ATOM 723 O O . THR A 1 92 ? -8.312 14.516 10.398 1 97.81 92 THR A O 1
ATOM 726 N N . SER A 1 93 ? -6.84 12.852 10.578 1 96.81 93 SER A N 1
ATOM 727 C CA . SER A 1 93 ? -6.363 13.375 11.859 1 96.81 93 SER A CA 1
ATOM 728 C C . SER A 1 93 ? -4.949 12.891 12.156 1 96.81 93 SER A C 1
ATOM 730 O O . SER A 1 93 ? -4.555 11.797 11.742 1 96.81 93 SER A O 1
ATOM 732 N N . VAL A 1 94 ? -4.227 13.742 12.812 1 94.19 94 VAL A N 1
ATOM 733 C CA . VAL A 1 94 ? -2.908 13.422 13.352 1 94.19 94 VAL A CA 1
ATOM 734 C C . VAL A 1 94 ? -2.867 13.75 14.844 1 94.19 94 VAL A C 1
ATOM 736 O O . VAL A 1 94 ? -3.238 14.852 15.25 1 94.19 94 VAL A O 1
ATOM 739 N N . THR A 1 95 ? -2.465 12.703 15.617 1 93.38 95 THR A N 1
ATOM 740 C CA . THR A 1 95 ? -2.404 12.898 17.062 1 93.38 95 THR A CA 1
ATOM 741 C C . THR A 1 95 ? -1.036 12.492 17.609 1 93.38 95 THR A C 1
ATOM 743 O O . THR A 1 95 ? -0.412 11.562 17.094 1 93.38 95 THR A O 1
ATOM 746 N N . VAL A 1 96 ? -0.607 13.297 18.469 1 83.19 96 VAL A N 1
ATOM 747 C CA . VAL A 1 96 ? 0.622 12.938 19.156 1 83.19 96 VAL A CA 1
ATOM 748 C C . VAL A 1 96 ? 0.292 12.078 20.375 1 83.19 96 VAL A C 1
ATOM 750 O O . VAL A 1 96 ? -0.62 12.398 21.141 1 83.19 96 VAL A O 1
ATOM 753 N N . GLU A 1 97 ? 0.853 10.828 20.312 1 70.06 97 GLU A N 1
ATOM 754 C CA . GLU A 1 97 ? 0.702 10.023 21.516 1 70.06 97 GLU A CA 1
ATOM 755 C C . GLU A 1 97 ? 1.78 10.359 22.547 1 70.06 97 GLU A C 1
ATOM 757 O O . GLU A 1 97 ? 2.887 10.766 22.172 1 70.06 97 GLU A O 1
ATOM 762 N N . MET B 1 1 ? -3.807 38.375 -6.219 1 32.28 1 MET B N 1
ATOM 763 C CA . MET B 1 1 ? -4.32 38 -4.902 1 32.28 1 MET B CA 1
ATOM 764 C C . MET B 1 1 ? -3.266 38.219 -3.824 1 32.28 1 MET B C 1
ATOM 766 O O . MET B 1 1 ? -2.125 37.781 -3.959 1 32.28 1 MET B O 1
ATOM 770 N N . ASP B 1 2 ? -3.279 39.312 -3.059 1 38.5 2 ASP B N 1
ATOM 771 C CA . ASP B 1 2 ? -2.236 39.875 -2.205 1 38.5 2 ASP B CA 1
ATOM 772 C C . ASP B 1 2 ? -1.758 38.844 -1.179 1 38.5 2 ASP B C 1
ATOM 774 O O . ASP B 1 2 ? -2.568 38.219 -0.499 1 38.5 2 ASP B O 1
ATOM 778 N N . VAL B 1 3 ? -0.756 37.969 -1.434 1 42.59 3 VAL B N 1
ATOM 779 C CA . VAL B 1 3 ? 0.026 37.125 -0.53 1 42.59 3 VAL B CA 1
ATOM 780 C C . VAL B 1 3 ? 0.171 37.812 0.822 1 42.59 3 VAL B C 1
ATOM 782 O O . VAL B 1 3 ? 0.819 37.281 1.73 1 42.59 3 VAL B O 1
ATOM 785 N N . THR B 1 4 ? -0.067 39.031 0.863 1 46.12 4 THR B N 1
ATOM 786 C CA . THR B 1 4 ? 0.161 39.906 2.023 1 46.12 4 THR B CA 1
ATOM 787 C C . THR B 1 4 ? -0.781 39.531 3.164 1 46.12 4 THR B C 1
ATOM 789 O O . THR B 1 4 ? -0.594 39.969 4.301 1 46.12 4 THR B O 1
ATOM 792 N N . SER B 1 5 ? -1.935 39.125 2.832 1 50.22 5 SER B N 1
ATOM 793 C CA . SER B 1 5 ? -2.902 38.875 3.898 1 50.22 5 SER B CA 1
ATOM 794 C C . SER B 1 5 ? -2.461 37.719 4.793 1 50.22 5 SER B C 1
ATOM 796 O O . SER B 1 5 ? -3.131 37.406 5.777 1 50.22 5 SER B O 1
ATOM 798 N N . CYS B 1 6 ? -1.455 37 4.41 1 55.41 6 CYS B N 1
ATOM 799 C CA . CYS B 1 6 ? -0.991 35.844 5.148 1 55.41 6 CYS B CA 1
ATOM 800 C C . CYS B 1 6 ? 0.001 36.219 6.234 1 55.41 6 CYS B C 1
ATOM 802 O O . CYS B 1 6 ? 0.98 35.531 6.473 1 55.41 6 CYS B O 1
ATOM 804 N N . LYS B 1 7 ? 0.174 37.469 6.664 1 58.16 7 LYS B N 1
ATOM 805 C CA . LYS B 1 7 ? 1.18 37.812 7.664 1 58.16 7 LYS B CA 1
ATOM 806 C C . LYS B 1 7 ? 0.94 37.062 8.969 1 58.16 7 LYS B C 1
ATOM 808 O O . LYS B 1 7 ? 0.214 37.531 9.844 1 58.16 7 LYS B O 1
ATOM 813 N N . PRO B 1 8 ? 1.307 35.812 8.93 1 62.97 8 PRO B N 1
ATOM 814 C CA . PRO B 1 8 ? 1.137 35.219 10.258 1 62.97 8 PRO B CA 1
ATOM 815 C C . PRO B 1 8 ? 2.119 35.781 11.281 1 62.97 8 PRO B C 1
ATOM 817 O O . PRO B 1 8 ? 3.195 36.25 10.914 1 62.97 8 PRO B O 1
ATOM 820 N N . GLN B 1 9 ? 1.707 36.188 12.469 1 67.19 9 GLN B N 1
ATOM 821 C CA . GLN B 1 9 ? 2.553 36.688 13.547 1 67.19 9 GLN B CA 1
ATOM 822 C C . GLN B 1 9 ? 3.604 35.656 13.953 1 67.19 9 GLN B C 1
ATOM 824 O O . GLN B 1 9 ? 4.695 36 14.391 1 67.19 9 GLN B O 1
ATOM 829 N N . LYS B 1 10 ? 3.359 34.25 13.805 1 86.75 10 LYS B N 1
ATOM 830 C CA . LYS B 1 10 ? 4.211 33.156 14.258 1 86.75 10 LYS B CA 1
ATOM 831 C C . LYS B 1 10 ? 4.508 32.188 13.117 1 86.75 10 LYS B C 1
ATOM 833 O O . LYS B 1 10 ? 3.678 32 12.227 1 86.75 10 LYS B O 1
ATOM 838 N N . SER B 1 11 ? 5.785 31.812 13.164 1 91.69 11 SER B N 1
ATOM 839 C CA . SER B 1 11 ? 6.109 30.797 12.164 1 91.69 11 SER B CA 1
ATOM 840 C C . SER B 1 11 ? 5.281 29.531 12.375 1 91.69 11 SER B C 1
ATOM 842 O O . SER B 1 11 ? 4.828 29.266 13.492 1 91.69 11 SER B O 1
ATOM 844 N N . LEU B 1 12 ? 5.031 28.797 11.367 1 93.12 12 LEU B N 1
ATOM 845 C CA . LEU B 1 12 ? 4.223 27.594 11.461 1 93.12 12 LEU B CA 1
ATOM 846 C C . LEU B 1 12 ? 4.855 26.594 12.422 1 93.12 12 LEU B C 1
ATOM 848 O O . LEU B 1 12 ? 4.172 26.016 13.273 1 93.12 12 LEU B O 1
ATOM 852 N N . PRO B 1 13 ? 6.148 26.375 12.391 1 92.94 13 PRO B N 1
ATOM 853 C CA . PRO B 1 13 ? 6.762 25.469 13.359 1 92.94 13 PRO B CA 1
ATOM 854 C C . PRO B 1 13 ? 6.52 25.906 14.805 1 92.94 13 PRO B C 1
ATOM 856 O O . PRO B 1 13 ? 6.285 25.062 15.672 1 92.94 13 PRO B O 1
ATOM 859 N N . ASP B 1 14 ? 6.594 27.125 15.078 1 93.06 14 ASP B N 1
ATOM 860 C CA . ASP B 1 14 ? 6.355 27.641 16.422 1 93.06 14 ASP B CA 1
ATOM 861 C C . ASP B 1 14 ? 4.914 27.391 16.859 1 93.06 14 ASP B C 1
ATOM 863 O O . ASP B 1 14 ? 4.66 27.016 18 1 93.06 14 ASP B O 1
ATOM 867 N N . LEU B 1 15 ? 4.031 27.703 15.93 1 93.56 15 LEU B N 1
ATOM 868 C CA . LEU B 1 15 ? 2.623 27.453 16.219 1 93.56 15 LEU B CA 1
ATOM 869 C C . LEU B 1 15 ? 2.389 25.984 16.547 1 93.56 15 LEU B C 1
ATOM 871 O O . LEU B 1 15 ? 1.723 25.672 17.547 1 93.56 15 LEU B O 1
ATOM 875 N N . LEU B 1 16 ? 2.883 25.109 15.766 1 94.12 16 LEU B N 1
ATOM 876 C CA . LEU B 1 16 ? 2.717 23.672 15.984 1 94.12 16 LEU B CA 1
ATOM 877 C C . LEU B 1 16 ? 3.289 23.266 17.328 1 94.12 16 LEU B C 1
ATOM 879 O O . LEU B 1 16 ? 2.668 22.484 18.062 1 94.12 16 LEU B O 1
ATOM 883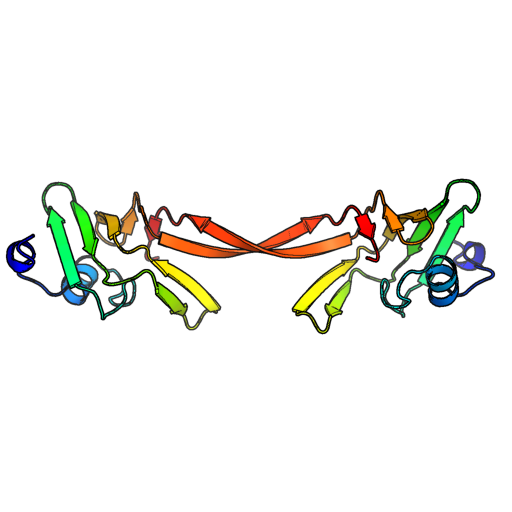 N N . ARG B 1 17 ? 4.434 23.828 17.703 1 94.06 17 ARG B N 1
ATOM 884 C CA . ARG B 1 17 ? 5.066 23.531 18.984 1 94.06 17 ARG B CA 1
ATOM 885 C C . ARG B 1 17 ? 4.176 23.969 20.156 1 94.06 17 ARG B C 1
ATOM 887 O O . ARG B 1 17 ? 4.09 23.266 21.156 1 94.06 17 ARG B O 1
ATOM 894 N N . GLU B 1 18 ? 3.666 25.031 19.969 1 93.69 18 GLU B N 1
ATOM 895 C CA . GLU B 1 18 ? 2.771 25.547 21 1 93.69 18 GLU B CA 1
ATOM 896 C C . GLU B 1 18 ? 1.605 24.594 21.25 1 93.69 18 GLU B C 1
ATOM 898 O O . GLU B 1 18 ? 1.077 24.516 22.359 1 93.69 18 GLU B O 1
ATOM 903 N N . TYR B 1 19 ? 1.262 23.938 20.297 1 94.25 19 TYR B N 1
ATOM 904 C CA . TYR B 1 19 ? 0.133 23.031 20.406 1 94.25 19 TYR B CA 1
ATOM 905 C C . TYR B 1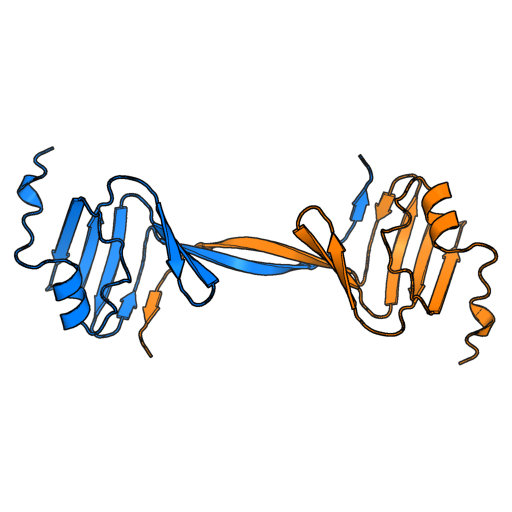 19 ? 0.612 21.594 20.562 1 94.25 19 TYR B C 1
ATOM 907 O O . TYR B 1 19 ? -0.156 20.641 20.359 1 94.25 19 TYR B O 1
ATOM 915 N N . ASN B 1 20 ? 1.856 21.438 20.75 1 95.06 20 ASN B N 1
ATOM 916 C CA . ASN B 1 20 ? 2.459 20.141 21.078 1 95.06 20 ASN B CA 1
ATOM 917 C C . ASN B 1 20 ? 2.467 19.219 19.859 1 95.06 20 ASN B C 1
ATOM 919 O O . ASN B 1 20 ? 2.248 18 20 1 95.06 20 ASN B O 1
ATOM 923 N N . LEU B 1 21 ? 2.598 19.766 18.734 1 94.12 21 LEU B N 1
ATOM 924 C CA . LEU B 1 21 ? 2.768 19 17.516 1 94.12 21 LEU B CA 1
ATOM 925 C C . LEU B 1 21 ? 4.188 19.141 16.969 1 94.12 21 LEU B C 1
ATOM 927 O O . LEU B 1 21 ? 4.852 20.141 17.219 1 94.12 21 LEU B O 1
ATOM 931 N N . PRO B 1 22 ? 4.613 18.094 16.328 1 90.25 22 PRO B N 1
ATOM 932 C CA . PRO B 1 22 ? 5.957 18.172 15.758 1 90.25 22 PRO B CA 1
ATOM 933 C C . PRO B 1 22 ? 6.078 19.266 14.695 1 90.25 22 PRO B C 1
ATOM 935 O O . PRO B 1 22 ? 5.211 19.391 13.828 1 90.25 22 PRO B O 1
ATOM 938 N N . PRO B 1 23 ? 7.129 20.031 14.789 1 87.31 23 PRO B N 1
ATOM 939 C CA . PRO B 1 23 ? 7.352 21.078 13.789 1 87.31 23 PRO B CA 1
ATOM 940 C C . PRO B 1 23 ? 7.496 20.516 12.375 1 87.31 23 PRO B C 1
ATOM 942 O O . PRO B 1 23 ? 7.328 21.25 11.398 1 87.31 23 PRO B O 1
ATOM 945 N N . GLY B 1 24 ? 7.688 19.156 12.211 1 87 24 GLY B N 1
ATOM 946 C CA . GLY B 1 24 ? 7.895 18.531 10.914 1 87 24 GLY B CA 1
ATOM 947 C C . GLY B 1 24 ? 6.609 18.031 10.273 1 87 24 GLY B C 1
ATOM 948 O O . GLY B 1 24 ? 6.641 17.406 9.219 1 87 24 GLY B O 1
ATOM 949 N N . LEU B 1 25 ? 5.551 18.344 10.883 1 90.44 25 LEU B N 1
ATOM 950 C CA . LEU B 1 25 ? 4.266 17.922 10.328 1 90.44 25 LEU B CA 1
ATOM 951 C C . LEU B 1 25 ? 4.047 18.516 8.945 1 90.44 25 LEU B C 1
ATOM 953 O O . LEU B 1 25 ? 3.484 17.859 8.062 1 90.44 25 LEU B O 1
ATOM 957 N N . PHE B 1 26 ? 4.492 19.75 8.727 1 93.31 26 PHE B N 1
ATOM 958 C CA . PHE B 1 26 ? 4.406 20.391 7.418 1 93.31 26 PHE B CA 1
ATOM 959 C C . PHE B 1 26 ? 5.797 20.688 6.867 1 93.31 26 PHE B C 1
ATOM 961 O O . PHE B 1 26 ? 6.746 20.875 7.629 1 93.31 26 PHE B O 1
ATOM 968 N N . PRO B 1 27 ? 5.82 20.641 5.633 1 91.31 27 PRO B N 1
ATOM 969 C CA . PRO B 1 27 ? 7.094 21.062 5.039 1 91.31 27 PRO B CA 1
ATOM 970 C C . PRO B 1 27 ? 7.477 22.484 5.391 1 91.31 27 PRO B C 1
ATOM 972 O O . PRO B 1 27 ? 6.613 23.297 5.75 1 91.31 27 PRO B O 1
ATOM 975 N N . GLN B 1 28 ? 8.789 22.75 5.297 1 83.5 28 GLN B N 1
ATOM 976 C CA . GLN B 1 28 ? 9.281 24.062 5.668 1 83.5 28 GLN B CA 1
ATOM 977 C C . GLN B 1 28 ? 9.086 25.078 4.531 1 83.5 28 GLN B C 1
ATOM 979 O O . GLN B 1 28 ? 9.117 26.281 4.754 1 83.5 28 GLN B O 1
ATOM 984 N N . ASN B 1 29 ? 8.82 24.594 3.328 1 87.06 29 ASN B N 1
ATOM 985 C CA . ASN B 1 29 ? 8.68 25.469 2.164 1 87.06 29 ASN B CA 1
ATOM 986 C C . ASN B 1 29 ? 7.215 25.828 1.917 1 87.06 29 ASN B C 1
ATOM 988 O O . ASN B 1 29 ? 6.703 25.641 0.81 1 87.06 29 ASN B O 1
ATOM 992 N N . ILE B 1 30 ? 6.598 26.344 2.902 1 90.31 30 ILE B N 1
ATOM 993 C CA . ILE B 1 30 ? 5.211 26.766 2.727 1 90.31 30 ILE B CA 1
ATOM 994 C C . ILE B 1 30 ? 5.164 28.234 2.293 1 90.31 30 ILE B C 1
ATOM 996 O O . ILE B 1 30 ? 6.141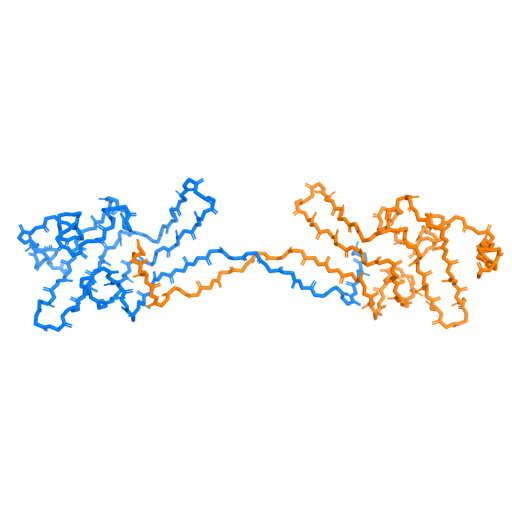 28.969 2.457 1 90.31 30 ILE B O 1
ATOM 1000 N N . ILE B 1 31 ? 4.094 28.594 1.641 1 90.19 31 ILE B N 1
ATOM 1001 C CA . ILE B 1 31 ? 3.902 30 1.276 1 90.19 31 ILE B CA 1
ATOM 1002 C C . ILE B 1 31 ? 3.461 30.797 2.502 1 90.19 31 ILE B C 1
ATOM 1004 O O . ILE B 1 31 ? 4.117 31.766 2.893 1 90.19 31 ILE B O 1
ATOM 1008 N N . CYS B 1 32 ? 2.373 30.391 3.082 1 91.69 32 CYS B N 1
ATOM 1009 C CA . CYS B 1 32 ? 1.834 31 4.289 1 91.69 32 CYS B CA 1
ATOM 1010 C C . CYS B 1 32 ? 0.782 30.109 4.934 1 91.69 32 CYS B C 1
ATOM 1012 O O . CYS B 1 32 ? 0.533 29 4.465 1 91.69 32 CYS B O 1
ATOM 1014 N N . TYR B 1 33 ? 0.294 30.531 6.074 1 95 33 TYR B N 1
ATOM 1015 C CA . TYR B 1 33 ? -0.808 29.828 6.727 1 95 33 TYR B CA 1
ATOM 1016 C C . TYR B 1 33 ? -1.776 30.812 7.367 1 95 33 TYR B C 1
ATOM 1018 O O . TYR B 1 33 ? -1.417 31.969 7.625 1 95 33 TYR B O 1
ATOM 1026 N N . GLU B 1 34 ? -3.008 30.281 7.562 1 93.25 34 GLU B N 1
ATOM 1027 C CA . GLU B 1 34 ? -4.055 30.984 8.297 1 93.25 34 GLU B CA 1
ATOM 1028 C C . GLU B 1 34 ? -4.492 30.188 9.523 1 93.25 34 GLU B C 1
ATOM 1030 O O . GLU B 1 34 ? -4.617 28.953 9.461 1 93.25 34 GLU B O 1
ATOM 1035 N N . PHE B 1 35 ? -4.609 30.984 10.664 1 94.62 35 PHE B N 1
ATOM 1036 C CA . PHE B 1 35 ? -5.027 30.297 11.883 1 94.62 35 PHE B CA 1
ATOM 1037 C C . PHE B 1 35 ? -6.055 31.125 12.648 1 94.62 35 PHE B C 1
ATOM 1039 O O . PHE B 1 35 ? -5.785 32.25 13.023 1 94.62 35 PHE B O 1
ATOM 1046 N N . ASP B 1 36 ? -7.176 30.469 12.711 1 93.75 36 ASP B N 1
ATOM 1047 C CA . ASP B 1 36 ? -8.219 31.031 13.555 1 93.75 36 ASP B CA 1
ATOM 1048 C C . ASP B 1 36 ? -8.156 30.438 14.961 1 93.75 36 ASP B C 1
ATOM 1050 O O . ASP B 1 36 ? -8.555 29.281 15.172 1 93.75 36 ASP B O 1
ATOM 1054 N N . GLU B 1 37 ? -7.77 31.234 15.875 1 87.81 37 GLU B N 1
ATOM 1055 C CA . GLU B 1 37 ? -7.566 30.75 17.234 1 87.81 37 GLU B CA 1
ATOM 1056 C C . GLU B 1 37 ? -8.891 30.422 17.906 1 87.81 37 GLU B C 1
ATOM 1058 O O . GLU B 1 37 ? -8.953 29.578 18.797 1 87.81 37 GLU B O 1
ATOM 1063 N N . ILE B 1 38 ? -9.898 31.125 17.531 1 89.56 38 ILE B N 1
ATOM 1064 C CA . ILE B 1 38 ? -11.211 30.922 18.141 1 89.56 38 ILE B CA 1
ATOM 1065 C C . ILE B 1 38 ? -11.781 29.578 17.719 1 89.56 38 ILE B C 1
ATOM 1067 O O . ILE B 1 38 ? -12.188 28.766 18.578 1 89.56 38 ILE B O 1
ATOM 1071 N N . LYS B 1 39 ? -11.672 29.234 16.453 1 92.69 39 LYS B N 1
ATOM 1072 C CA . LYS B 1 39 ? -12.258 28.016 15.922 1 92.69 39 LYS B CA 1
ATOM 1073 C C . LYS B 1 39 ? -11.219 26.891 15.844 1 92.69 39 LYS B C 1
ATOM 1075 O O . LYS B 1 39 ? -11.57 25.719 15.703 1 92.69 39 LYS B O 1
ATOM 1080 N N . GLY B 1 40 ? -10 27.25 15.953 1 95 40 GLY B N 1
ATOM 1081 C CA . GLY B 1 40 ? -8.914 26.297 15.789 1 95 40 GLY B CA 1
ATOM 1082 C C . GLY B 1 40 ? -8.617 25.969 14.344 1 95 40 GLY B C 1
ATOM 1083 O O . GLY B 1 40 ? -7.852 25.047 14.055 1 95 40 GLY B O 1
ATOM 1084 N N . LYS B 1 41 ? -9.242 26.688 13.414 1 96.81 41 LYS B N 1
ATOM 1085 C CA . LYS B 1 41 ? -9.117 26.422 11.984 1 96.81 41 LYS B CA 1
ATOM 1086 C C . LYS B 1 41 ? -7.738 26.828 11.469 1 96.81 41 LYS B C 1
ATOM 1088 O O . LYS B 1 41 ? -7.336 27.984 11.602 1 96.81 41 LYS B O 1
ATOM 1093 N N . LEU B 1 42 ? -7.039 25.875 10.938 1 96.38 42 LEU B N 1
ATOM 1094 C CA . LEU B 1 42 ? -5.723 26.094 10.352 1 96.38 42 LEU B CA 1
ATOM 1095 C C . LEU B 1 42 ? -5.738 25.797 8.859 1 96.38 42 LEU B C 1
ATOM 1097 O O . LEU B 1 42 ? -6.258 24.766 8.43 1 96.38 42 LEU B O 1
ATOM 1101 N N . ILE B 1 43 ? -5.254 26.688 8.086 1 96.81 43 ILE B N 1
ATOM 1102 C CA . ILE B 1 43 ? -5.078 26.484 6.652 1 96.81 43 ILE B CA 1
ATOM 1103 C C . ILE B 1 43 ? -3.625 26.75 6.27 1 96.81 43 ILE B C 1
ATOM 1105 O O . ILE B 1 43 ? -3.078 27.812 6.574 1 96.81 43 ILE B O 1
ATOM 1109 N N . VAL B 1 44 ? -2.957 25.781 5.652 1 96.12 44 VAL B N 1
ATOM 1110 C CA . VAL B 1 44 ? -1.567 25.906 5.227 1 96.12 44 VAL B CA 1
ATOM 1111 C C . VAL B 1 44 ? -1.49 25.906 3.703 1 96.12 44 VAL B C 1
ATOM 1113 O O . VAL B 1 44 ? -2.1 25.062 3.045 1 96.12 44 VAL B O 1
ATOM 1116 N N . TYR B 1 45 ? -0.82 26.906 3.143 1 95.69 45 TYR B N 1
ATOM 1117 C CA . TYR B 1 45 ? -0.666 27.031 1.697 1 95.69 45 TYR B CA 1
ATOM 1118 C C . TYR B 1 45 ? 0.735 26.625 1.262 1 95.69 45 TYR B C 1
ATOM 1120 O O . TYR B 1 45 ? 1.729 27.156 1.761 1 95.69 45 TYR B O 1
ATOM 1128 N N . LEU B 1 46 ? 0.805 25.656 0.32 1 95.31 46 LEU B N 1
ATOM 1129 C CA . LEU B 1 46 ? 2.057 25.172 -0.252 1 95.31 46 LEU B CA 1
ATOM 1130 C C . LEU B 1 46 ? 2.164 25.547 -1.725 1 95.31 46 LEU B C 1
ATOM 1132 O O . LEU B 1 46 ? 1.15 25.656 -2.418 1 95.31 46 LEU B O 1
ATOM 1136 N N . PRO B 1 47 ? 3.344 25.844 -2.072 1 94.69 47 PRO B N 1
ATOM 1137 C CA . PRO B 1 47 ? 3.508 26.281 -3.463 1 94.69 47 PRO B CA 1
ATOM 1138 C C . PRO B 1 47 ? 3.105 25.188 -4.465 1 94.69 47 PRO B C 1
ATOM 1140 O O . PRO B 1 47 ? 2.613 25.5 -5.551 1 94.69 47 PRO B O 1
ATOM 1143 N N . SER B 1 48 ? 3.336 23.906 -4.176 1 95.06 48 SER B N 1
ATOM 1144 C CA . SER B 1 48 ? 2.955 22.75 -4.98 1 95.06 48 SER B CA 1
ATOM 1145 C C . SER B 1 48 ? 2.695 21.516 -4.109 1 95.06 48 SER B C 1
ATOM 1147 O O . SER B 1 48 ? 3.104 21.484 -2.945 1 95.06 48 SER B O 1
ATOM 1149 N N . ALA B 1 49 ? 1.875 20.688 -4.695 1 95.12 49 ALA B N 1
ATOM 1150 C CA . ALA B 1 49 ? 1.749 19.422 -3.984 1 95.12 49 ALA B CA 1
ATOM 1151 C C . ALA B 1 49 ? 3.115 18.766 -3.779 1 95.12 49 ALA B C 1
ATOM 1153 O O . ALA B 1 49 ? 3.969 18.797 -4.668 1 95.12 49 ALA B O 1
ATOM 1154 N N . CYS B 1 50 ? 3.283 18.219 -2.498 1 93.56 50 CYS B N 1
ATOM 1155 C CA . CYS B 1 50 ? 4.586 17.609 -2.24 1 93.56 50 CYS B CA 1
ATOM 1156 C C . CYS B 1 50 ? 4.445 16.391 -1.337 1 93.56 50 CYS B C 1
ATOM 1158 O O . CYS B 1 50 ? 3.43 16.219 -0.66 1 93.56 50 CYS B O 1
ATOM 1160 N N . GLU B 1 51 ? 5.488 15.609 -1.423 1 93.62 51 GLU B N 1
ATOM 1161 C CA . GLU B 1 51 ? 5.562 14.398 -0.614 1 93.62 51 GLU B CA 1
ATOM 1162 C C . GLU B 1 51 ? 6.711 14.477 0.391 1 93.62 51 GLU B C 1
ATOM 1164 O O . GLU B 1 51 ? 7.793 14.969 0.068 1 93.62 51 GLU B O 1
ATOM 1169 N N . VAL B 1 52 ? 6.398 14.047 1.644 1 91.88 52 VAL B N 1
ATOM 1170 C CA . VAL B 1 52 ? 7.434 13.992 2.672 1 91.88 52 VAL B CA 1
ATOM 1171 C C . VAL B 1 52 ? 7.559 12.57 3.207 1 91.88 52 VAL B C 1
ATOM 1173 O O . VAL B 1 52 ? 6.555 11.93 3.523 1 91.88 52 VAL B O 1
ATOM 1176 N N . SER B 1 53 ? 8.812 12.117 3.301 1 92.19 53 SER B N 1
ATOM 1177 C CA . SER B 1 53 ? 9.109 10.805 3.859 1 92.19 53 SER B CA 1
ATOM 1178 C C . SER B 1 53 ? 9.695 10.914 5.262 1 92.19 53 SER B C 1
ATOM 1180 O O . SER B 1 53 ? 10.523 11.797 5.523 1 92.19 53 SER B O 1
ATOM 1182 N N . PHE B 1 54 ? 9.336 10.062 6.043 1 87.81 54 PHE B N 1
ATOM 1183 C CA . PHE B 1 54 ? 9.781 10.062 7.434 1 87.81 54 PHE B CA 1
ATOM 1184 C C . PHE B 1 54 ? 10.711 8.891 7.703 1 87.81 54 PHE B C 1
ATOM 1186 O O . PHE B 1 54 ? 10.797 7.957 6.902 1 87.81 54 PHE B O 1
ATOM 1193 N N . LYS B 1 55 ? 11.367 8.938 8.781 1 87.12 55 LYS B N 1
ATOM 1194 C CA . LYS B 1 55 ? 12.352 7.918 9.125 1 87.12 55 LYS B CA 1
ATOM 1195 C C . LYS B 1 55 ? 11.688 6.555 9.32 1 87.12 55 LYS B C 1
ATOM 1197 O O . LYS B 1 55 ? 12.328 5.516 9.141 1 87.12 55 LYS B O 1
ATOM 1202 N N . ASP B 1 56 ? 10.375 6.605 9.625 1 84.25 56 ASP B N 1
ATOM 1203 C CA . ASP B 1 56 ? 9.648 5.363 9.875 1 84.25 56 ASP B CA 1
ATOM 1204 C C . ASP B 1 56 ? 9.055 4.805 8.586 1 84.25 56 ASP B C 1
ATOM 1206 O O . ASP B 1 56 ? 8.188 3.926 8.625 1 84.25 56 ASP B O 1
ATOM 1210 N N . SER B 1 57 ? 9.453 5.238 7.41 1 83.31 57 SER B N 1
ATOM 1211 C CA . SER B 1 57 ? 9.031 4.812 6.078 1 83.31 57 SER B CA 1
ATOM 1212 C C . SER B 1 57 ? 7.621 5.297 5.766 1 83.31 57 SER B C 1
ATOM 1214 O O . SER B 1 57 ? 6.992 4.824 4.812 1 83.31 57 SER B O 1
ATOM 1216 N N . SER B 1 58 ? 7.215 6.188 6.648 1 86.88 58 SER B N 1
ATOM 1217 C CA . SER B 1 58 ? 5.934 6.816 6.355 1 86.88 58 SER B CA 1
ATOM 1218 C C . SER B 1 58 ? 6.082 7.914 5.309 1 86.88 58 SER B C 1
ATOM 1220 O O . SER B 1 58 ? 7.125 8.57 5.234 1 86.88 58 SER B O 1
ATOM 1222 N N . VAL B 1 59 ? 5.027 7.953 4.469 1 92.31 59 VAL B N 1
ATOM 1223 C CA . VAL B 1 59 ? 5.035 9 3.447 1 92.31 59 VAL B CA 1
ATOM 1224 C C . VAL B 1 59 ? 3.738 9.797 3.518 1 92.31 59 VAL B C 1
ATOM 1226 O O . VAL B 1 59 ? 2.648 9.227 3.586 1 92.31 59 VAL B O 1
ATOM 1229 N N . LEU B 1 60 ? 3.973 11.133 3.594 1 93.88 60 LEU B N 1
ATOM 1230 C CA . LEU B 1 60 ? 2.816 12.016 3.568 1 93.88 60 LEU B CA 1
ATOM 1231 C C . LEU B 1 60 ? 2.826 12.891 2.316 1 93.88 60 LEU B C 1
ATOM 1233 O O . LEU B 1 60 ? 3.883 13.367 1.896 1 93.88 60 LEU B O 1
ATOM 1237 N N . ARG B 1 61 ? 1.635 13.047 1.747 1 95.75 61 ARG B N 1
ATOM 1238 C CA . ARG B 1 61 ? 1.454 13.953 0.615 1 95.75 61 ARG B CA 1
ATOM 1239 C C . ARG B 1 61 ? 0.538 15.109 0.982 1 95.75 61 ARG B C 1
ATOM 1241 O O . ARG B 1 61 ? -0.511 14.914 1.599 1 95.75 61 ARG B O 1
ATOM 1248 N N . TYR B 1 62 ? 0.987 16.234 0.5 1 97 62 TYR B N 1
ATOM 1249 C CA . TYR B 1 62 ? 0.281 17.469 0.82 1 97 62 TYR B CA 1
ATOM 1250 C C . TYR B 1 62 ? -0.252 18.141 -0.443 1 97 62 TYR B C 1
ATOM 1252 O O . TYR B 1 62 ? 0.477 18.297 -1.426 1 97 62 TYR B O 1
ATOM 1260 N N . ALA B 1 63 ? -1.503 18.438 -0.396 1 97.44 63 ALA B N 1
ATOM 1261 C CA . ALA B 1 63 ? -2.041 19.312 -1.432 1 97.44 63 ALA B CA 1
ATOM 1262 C C . ALA B 1 63 ? -1.516 20.734 -1.271 1 97.44 63 ALA B C 1
ATOM 1264 O O . ALA B 1 63 ? -0.784 21.031 -0.325 1 97.44 63 ALA B O 1
ATOM 1265 N N . THR B 1 64 ? -1.809 21.547 -2.248 1 97 64 THR B N 1
ATOM 1266 C CA . THR B 1 64 ? -1.371 22.938 -2.191 1 97 64 THR B CA 1
ATOM 1267 C C . THR B 1 64 ? -2.043 23.672 -1.033 1 97 64 THR B C 1
ATOM 1269 O O . THR B 1 64 ? -1.525 24.672 -0.547 1 97 64 THR B O 1
ATOM 1272 N N . ARG B 1 65 ? -3.189 23.188 -0.732 1 96 65 ARG B N 1
ATOM 1273 C CA . ARG B 1 65 ? -3.916 23.75 0.399 1 96 65 ARG B CA 1
ATOM 1274 C C . ARG B 1 65 ? -4.324 22.672 1.389 1 96 65 ARG B C 1
ATOM 1276 O O . ARG B 1 65 ? -5.047 21.734 1.029 1 96 65 ARG B O 1
ATOM 1283 N N . VAL B 1 66 ? -3.859 22.781 2.639 1 97.62 66 VAL B N 1
ATOM 1284 C CA . VAL B 1 66 ? -4.191 21.844 3.701 1 97.62 66 VAL B CA 1
ATOM 1285 C C . VAL B 1 66 ? -4.992 22.547 4.789 1 97.62 66 VAL B C 1
ATOM 1287 O O . VAL B 1 66 ? -4.562 23.578 5.316 1 97.62 66 VAL B O 1
ATOM 1290 N N . LYS B 1 67 ? -6.199 21.969 5.102 1 97.88 67 LYS B N 1
ATOM 1291 C CA . LYS B 1 67 ? -7.082 22.531 6.117 1 97.88 67 LYS B CA 1
ATOM 1292 C C . LYS B 1 67 ? -7.297 21.547 7.262 1 97.88 67 LYS B C 1
ATOM 1294 O O . LYS B 1 67 ? -7.379 20.344 7.043 1 97.88 67 LYS B O 1
ATOM 1299 N N . GLY B 1 68 ? -7.363 22.109 8.477 1 98.06 68 GLY B N 1
ATOM 1300 C CA . GLY B 1 68 ? -7.668 21.281 9.633 1 98.06 68 GLY B CA 1
ATOM 1301 C C . GLY B 1 68 ? -8.016 22.094 10.867 1 98.06 68 GLY B C 1
ATOM 1302 O O . GLY B 1 68 ? -8.07 23.328 10.812 1 98.06 68 GLY B O 1
ATOM 1303 N N . VAL B 1 69 ? -8.359 21.391 11.906 1 98.06 69 VAL B N 1
ATOM 1304 C CA . VAL B 1 69 ? -8.625 22 13.203 1 98.06 69 VAL B CA 1
ATOM 1305 C C . VAL B 1 69 ? -7.504 21.656 14.18 1 98.06 69 VAL B C 1
ATOM 1307 O O . VAL B 1 69 ? -7.273 20.469 14.477 1 98.06 69 VAL B O 1
ATOM 1310 N N . LEU B 1 70 ? -6.918 22.703 14.664 1 96.5 70 LEU B N 1
ATOM 1311 C CA . LEU B 1 70 ? -5.762 22.531 15.539 1 96.5 70 LEU B CA 1
ATOM 1312 C C . LEU B 1 70 ? -6.176 22.609 17 1 96.5 70 LEU B C 1
ATOM 1314 O O . LEU B 1 70 ? -6.824 23.578 17.422 1 96.5 70 LEU B O 1
ATOM 1318 N N . THR B 1 71 ? -5.926 21.562 17.703 1 95.81 71 THR B N 1
ATOM 1319 C CA . THR B 1 71 ? -6.066 21.531 19.156 1 95.81 71 THR B CA 1
ATOM 1320 C C . THR B 1 71 ? -4.785 21.016 19.812 1 95.81 71 THR B C 1
ATOM 1322 O O . THR B 1 71 ? -3.85 20.609 19.125 1 95.81 71 THR B O 1
ATOM 1325 N N . ARG B 1 72 ? -4.715 21.156 21.062 1 94.25 72 ARG B N 1
ATOM 1326 C CA . ARG B 1 72 ? -3.494 20.734 21.734 1 94.25 72 ARG B CA 1
ATOM 1327 C C . ARG B 1 72 ? -3.215 19.25 21.469 1 94.25 72 ARG B C 1
ATOM 1329 O O . ARG B 1 72 ? -4.039 18.391 21.797 1 94.25 72 ARG B O 1
ATOM 1336 N N . GLY B 1 73 ? -2.225 18.938 20.797 1 95.19 73 GLY B N 1
ATOM 1337 C CA . GLY B 1 73 ? -1.771 17.578 20.547 1 95.19 73 GLY B CA 1
ATOM 1338 C C . GLY B 1 73 ? -2.439 16.938 19.344 1 95.19 73 GLY B C 1
ATOM 1339 O O . GLY B 1 73 ? -2.316 15.727 19.141 1 95.19 73 GLY B O 1
ATOM 1340 N N . LYS B 1 74 ? -3.182 17.797 18.672 1 96.56 74 LYS B N 1
ATOM 1341 C CA . LYS B 1 74 ? -3.977 17.109 17.656 1 96.56 74 LYS B CA 1
ATOM 1342 C C . LYS B 1 74 ? -4.328 18.062 16.516 1 96.56 74 LYS B C 1
ATOM 1344 O O . LYS B 1 74 ? -4.629 19.234 16.734 1 96.56 74 LYS B O 1
ATOM 1349 N N . LEU B 1 75 ? -4.168 17.578 15.281 1 96.56 75 LEU B N 1
ATOM 1350 C CA . LEU B 1 75 ? -4.766 18.172 14.086 1 96.56 75 LEU B CA 1
ATOM 1351 C C . LEU B 1 75 ? -5.875 17.281 13.539 1 96.56 75 LEU B C 1
ATOM 1353 O O . LEU B 1 75 ? -5.625 16.141 13.133 1 96.56 75 LEU B O 1
ATOM 1357 N N . SER B 1 76 ? -7.09 17.797 13.516 1 97.5 76 SER B N 1
ATOM 1358 C CA . SER B 1 76 ? -8.234 16.984 13.117 1 97.5 76 SER B CA 1
ATOM 1359 C C . SER B 1 76 ? -8.961 17.594 11.922 1 97.5 76 SER B C 1
ATOM 1361 O O . SER B 1 76 ? -8.594 18.672 11.453 1 97.5 76 SER B O 1
ATOM 1363 N N . ALA B 1 77 ? -9.859 16.781 11.391 1 97.94 77 ALA B N 1
ATOM 1364 C CA . ALA B 1 77 ? -10.656 17.219 10.25 1 97.94 77 ALA B CA 1
ATOM 1365 C C . ALA B 1 77 ? -9.758 17.703 9.109 1 97.94 77 ALA B C 1
ATOM 1367 O O . ALA B 1 77 ? -9.992 18.766 8.531 1 97.94 77 ALA B O 1
ATOM 1368 N N . ILE B 1 78 ? -8.766 16.953 8.852 1 98.31 78 ILE B N 1
ATOM 1369 C CA . ILE B 1 78 ? -7.746 17.344 7.891 1 98.31 78 ILE B CA 1
ATOM 1370 C C . ILE B 1 78 ? -8.281 17.172 6.473 1 98.31 78 ILE B C 1
ATOM 1372 O O . ILE B 1 78 ? -8.922 16.172 6.164 1 98.31 78 ILE B O 1
ATOM 1376 N N . ASP B 1 79 ? -8.133 18.188 5.68 1 98.06 79 ASP B N 1
ATOM 1377 C CA . ASP B 1 79 ? -8.344 18.125 4.234 1 98.06 79 ASP B CA 1
ATOM 1378 C C . ASP B 1 79 ? -7.074 18.516 3.48 1 98.06 79 ASP B C 1
ATOM 1380 O O . ASP B 1 79 ? -6.449 19.531 3.787 1 98.06 79 ASP B O 1
ATOM 1384 N N . GLY B 1 80 ? -6.641 17.547 2.541 1 97.88 80 GLY B N 1
ATOM 1385 C CA . GLY B 1 80 ? -5.492 17.906 1.721 1 97.88 80 GLY B CA 1
ATOM 1386 C C . GLY B 1 80 ? -4.246 17.109 2.068 1 97.88 80 GLY B C 1
ATOM 1387 O O . GLY B 1 80 ? -3.139 17.469 1.677 1 97.88 80 GLY B O 1
ATOM 1388 N N . MET B 1 81 ? -4.383 16.203 2.875 1 96.88 81 MET B N 1
ATOM 1389 C CA . MET B 1 81 ? -3.27 15.312 3.213 1 96.88 81 MET B CA 1
ATOM 1390 C C . MET B 1 81 ? -3.613 13.859 2.904 1 96.88 81 MET B C 1
ATOM 1392 O O . MET B 1 81 ? -4.754 13.438 3.102 1 96.88 81 MET B O 1
ATOM 1396 N N . LYS B 1 82 ? -2.641 13.195 2.432 1 97 82 LYS B N 1
ATOM 1397 C CA . LYS B 1 82 ? -2.797 11.766 2.197 1 97 82 LYS B CA 1
ATOM 1398 C C . LYS B 1 82 ? -1.525 11.008 2.568 1 97 82 LYS B C 1
ATOM 1400 O O . LYS B 1 82 ? -0.45 11.602 2.676 1 97 82 LYS B O 1
ATOM 1405 N N . THR B 1 83 ? -1.638 9.703 2.854 1 96 83 THR B N 1
ATOM 1406 C CA . THR B 1 83 ? -0.488 8.875 3.189 1 96 83 THR B CA 1
ATOM 1407 C C . THR B 1 83 ? -0.535 7.551 2.428 1 96 83 THR B C 1
ATOM 1409 O O . THR B 1 83 ? -1.606 7.109 2.008 1 96 83 THR B O 1
ATOM 1412 N N . LYS B 1 84 ? 0.613 7.035 2.268 1 94.06 84 LYS B N 1
ATOM 1413 C CA . LYS B 1 84 ? 0.732 5.746 1.59 1 94.06 84 LYS B CA 1
ATOM 1414 C C . LYS B 1 84 ? 0.622 4.594 2.582 1 94.06 84 LYS B C 1
ATOM 1416 O O . LYS B 1 84 ? 1.295 4.59 3.615 1 94.06 84 LYS B O 1
ATOM 1421 N N . VAL B 1 85 ? -0.342 3.637 2.217 1 93 85 VAL B N 1
ATOM 1422 C CA . VAL B 1 85 ? -0.455 2.447 3.057 1 93 85 VAL B CA 1
ATOM 1423 C C . VAL B 1 85 ? -0.338 1.192 2.193 1 93 85 VAL B C 1
ATOM 1425 O O . VAL B 1 85 ? -0.754 1.189 1.032 1 93 85 VAL B O 1
ATOM 1428 N N . LEU B 1 86 ? 0.385 0.255 2.748 1 91.69 86 LEU B N 1
ATOM 1429 C CA . LEU B 1 86 ? 0.485 -1.053 2.109 1 91.69 86 LEU B CA 1
ATOM 1430 C C . LEU B 1 86 ? -0.645 -1.969 2.566 1 91.69 86 LEU B C 1
ATOM 1432 O O . LEU B 1 86 ? -0.897 -2.1 3.766 1 91.69 86 LEU B O 1
ATOM 1436 N N . VAL B 1 87 ? -1.38 -2.537 1.555 1 94.69 87 VAL B N 1
ATOM 1437 C CA . VAL B 1 87 ? -2.453 -3.463 1.906 1 94.69 87 VAL B CA 1
ATOM 1438 C C . VAL B 1 87 ? -2.297 -4.758 1.114 1 94.69 87 VAL B C 1
ATOM 1440 O O . VAL B 1 87 ? -1.85 -4.742 -0.035 1 94.69 87 VAL B O 1
ATOM 1443 N N . TRP B 1 88 ? -2.623 -5.797 1.807 1 95.19 88 TRP B N 1
ATOM 1444 C CA . TRP B 1 88 ? -2.703 -7.082 1.118 1 95.19 88 TRP B CA 1
ATOM 1445 C C . TRP B 1 88 ? -4.047 -7.238 0.414 1 95.19 88 TRP B C 1
ATOM 1447 O O . TRP B 1 88 ? -5.102 -7.027 1.02 1 95.19 88 TRP B O 1
ATOM 1457 N N . VAL B 1 89 ? -4.055 -7.598 -0.863 1 96.88 89 VAL B N 1
ATOM 1458 C CA . VAL B 1 89 ? -5.277 -7.82 -1.627 1 96.88 89 VAL B CA 1
ATOM 1459 C C . VAL B 1 89 ? -5.258 -9.219 -2.24 1 96.88 89 VAL B C 1
ATOM 1461 O O . VAL B 1 89 ? -4.211 -9.688 -2.693 1 96.88 89 VAL B O 1
ATOM 1464 N N . LYS B 1 90 ? -6.426 -9.859 -2.234 1 97.62 90 LYS B N 1
ATOM 1465 C CA . LYS B 1 90 ? -6.559 -11.195 -2.809 1 97.62 90 LYS B CA 1
ATOM 1466 C C . LYS B 1 90 ? -6.301 -11.172 -4.312 1 97.62 90 LYS B C 1
ATOM 1468 O O . LYS B 1 90 ? -6.789 -10.289 -5.02 1 97.62 90 LYS B O 1
ATOM 1473 N N . VAL B 1 91 ? -5.488 -12.133 -4.723 1 96.5 91 VAL B N 1
ATOM 1474 C CA . VAL B 1 91 ? -5.293 -12.328 -6.152 1 96.5 91 VAL B CA 1
ATOM 1475 C C . VAL B 1 91 ? -6.312 -13.328 -6.684 1 96.5 91 VAL B C 1
ATOM 1477 O O . VAL B 1 91 ? -6.395 -14.461 -6.199 1 96.5 91 VAL B O 1
ATOM 1480 N N . THR B 1 92 ? -7.102 -12.898 -7.715 1 97.88 92 THR B N 1
ATOM 1481 C CA . THR B 1 92 ? -8.148 -13.789 -8.203 1 97.88 92 THR B CA 1
ATOM 1482 C C . THR B 1 92 ? -7.773 -14.375 -9.562 1 97.88 92 THR B C 1
ATOM 1484 O O . THR B 1 92 ? -8.328 -15.391 -9.977 1 97.88 92 THR B O 1
ATOM 1487 N N . SER B 1 93 ? -6.934 -13.664 -10.25 1 96.88 93 SER B N 1
ATOM 1488 C CA . SER B 1 93 ? -6.516 -14.18 -11.555 1 96.88 93 SER B CA 1
ATOM 1489 C C . SER B 1 93 ? -5.148 -13.633 -11.945 1 96.88 93 SER B C 1
ATOM 1491 O O . SER B 1 93 ? -4.773 -12.531 -11.547 1 96.88 93 SER B O 1
ATOM 1493 N N . VAL B 1 94 ? -4.422 -14.453 -12.656 1 94.25 94 VAL B N 1
ATOM 1494 C CA . VAL B 1 94 ? -3.16 -14.07 -13.281 1 94.25 94 VAL B CA 1
ATOM 1495 C C . VAL B 1 94 ? -3.201 -14.398 -14.766 1 94.25 94 VAL B C 1
ATOM 1497 O O . VAL B 1 94 ? -3.543 -15.523 -15.156 1 94.25 94 VAL B O 1
ATOM 1500 N N . THR B 1 95 ? -2.91 -13.344 -15.57 1 93.5 95 THR B N 1
ATOM 1501 C CA . THR B 1 95 ? -2.936 -13.539 -17.016 1 93.5 95 THR B CA 1
ATOM 1502 C C . THR B 1 95 ? -1.626 -13.078 -17.641 1 93.5 95 THR B C 1
ATOM 1504 O O . THR B 1 95 ? -1.014 -12.117 -17.188 1 93.5 95 THR B O 1
ATOM 1507 N N . VAL B 1 96 ? -1.211 -13.875 -18.516 1 83.31 96 VAL B N 1
ATOM 1508 C CA . VAL B 1 96 ? -0.046 -13.469 -19.297 1 83.31 96 VAL B CA 1
ATOM 1509 C C . VAL B 1 96 ? -0.494 -12.672 -20.531 1 83.31 96 VAL B C 1
ATOM 1511 O O . VAL B 1 96 ? -1.428 -13.07 -21.219 1 83.31 96 VAL B O 1
ATOM 1514 N N . GLU B 1 97 ? -0.01 -11.406 -20.516 1 71.31 97 GLU B N 1
ATOM 1515 C CA . GLU B 1 97 ? -0.276 -10.648 -21.734 1 71.31 97 GLU B CA 1
ATOM 1516 C C . GLU B 1 97 ? 0.758 -10.961 -22.812 1 71.31 97 GLU B C 1
ATOM 1518 O O . GLU B 1 97 ? 1.908 -11.281 -22.516 1 71.31 97 GLU B O 1
#

Solvent-accessible surface area (backbone atoms only — not comparable to full-atom values): 10771 Å² total; per-residue (Å²): 130,76,76,67,80,42,70,55,95,60,57,66,46,58,52,30,45,74,28,55,35,66,52,74,78,50,76,89,75,50,73,41,46,46,75,40,80,88,78,19,40,34,36,41,34,32,84,54,65,46,76,47,76,46,97,86,75,44,38,39,35,34,40,35,54,31,36,29,34,53,45,80,28,32,41,32,71,37,41,40,36,32,31,65,41,80,42,80,42,79,38,44,63,49,69,63,130,129,77,76,68,81,42,70,55,95,59,57,67,44,57,52,31,45,74,27,56,35,67,54,74,78,50,75,88,74,50,72,39,46,46,75,38,79,89,78,20,39,34,36,42,33,30,83,53,66,45,76,47,75,46,96,83,75,42,38,40,34,35,40,36,54,32,35,28,33,53,45,81,29,31,39,31,72,35,41,41,36,29,31,64,42,81,42,82,41,80,39,45,64,50,69,61,129

Nearest PDB structures (foldseek):
  1ydu-assembly1_A  TM=5.392E-01  e=2.950E-06  Arabidopsis thaliana
  1lxk-assembly1_A  TM=4.470E-01  e=5.604E+00  Streptococcus pneumoniae
  2brp-assembly1_A  TM=4.238E-01  e=5.276E+00  Streptococcus pneumoniae
  1n7o-assembly1_A  TM=4.240E-01  e=5.276E+00  Streptococcus pneumoniae
  1n7n-assembly1_A  TM=3.840E-01  e=5.276E+00  Streptococcus pneumoniae

Radius of gyration: 26.09 Å; Cα contacts (8 Å, |Δi|>4): 381; chains: 2; bounding box: 25×80×44 Å

Secondary structure (DSSP, 8-state):
--GGGG--SS-HHHHHHHTT--GGGS-S---EEEEETTTTEEEEE-SS-EEEE-TTS-EEEEEEEEEEEEETTEEEEEEEEEEEEEEEEE---EE--/--GGGG--SS-HHHHHHHTT--GGGS-S---EEEEETTTTEEEEE-SS-EEEE-TTS-EEEEEEEEEEEEETTEEEEEEEEEEEEEEEEE---EE--